Protein AF-A0A6V8EY49-F1 (afdb_monomer_lite)

Sequence (260 aa):
MIAPIYRSSMIRWRLDATCFNLQLPIHEPSHSRVGALIDMEASTHATMAASWGAVDFDWRIIPLLIFGWYLLLKRWERDGVLDRWNATRVFGFVLMVRTKKGLDLLEKVAKPRRFWRIYGEISLWVCTFAMFMVALVVLLAFVGAILSPPDVPPPTASELVAIPGINPMIPLWWGLIGFIVALVIHEFGHGLLARGHGMRIRSFGLLQLGPLPLGAFAEPEGEELFKAPRRERQRMFAAGPATNLFAAFVLLLLLGGIAG

Structure (mmCIF, N/CA/C/O backbone):
data_AF-A0A6V8EY49-F1
#
_entry.id   AF-A0A6V8EY49-F1
#
loop_
_atom_site.group_PDB
_atom_site.id
_atom_site.type_symbol
_atom_site.label_atom_id
_atom_site.label_alt_id
_atom_site.label_comp_id
_atom_site.label_asym_id
_atom_site.label_entity_id
_atom_site.label_seq_id
_atom_site.pdbx_PDB_ins_code
_atom_site.Cartn_x
_atom_site.Cartn_y
_atom_site.Cartn_z
_atom_site.occupancy
_atom_site.B_iso_or_equiv
_atom_site.auth_seq_id
_atom_site.auth_comp_id
_atom_site.auth_asym_id
_atom_site.auth_atom_id
_atom_site.pdbx_PDB_model_num
ATOM 1 N N . MET A 1 1 ? 40.015 24.879 -57.110 1.00 38.94 1 MET A N 1
ATOM 2 C CA . MET A 1 1 ? 41.362 24.310 -56.889 1.00 38.94 1 MET A CA 1
ATOM 3 C C . MET A 1 1 ? 41.341 23.602 -55.552 1.00 38.94 1 MET A C 1
ATOM 5 O O . MET A 1 1 ? 41.070 24.233 -54.543 1.00 38.94 1 MET A O 1
ATOM 9 N N . ILE A 1 2 ? 41.480 22.282 -55.599 1.00 33.34 2 ILE A N 1
ATOM 10 C CA . ILE A 1 2 ? 41.352 21.339 -54.487 1.00 33.34 2 ILE A CA 1
ATOM 11 C C . ILE A 1 2 ? 42.767 21.004 -54.003 1.00 33.34 2 ILE A C 1
ATOM 13 O O . ILE A 1 2 ? 43.628 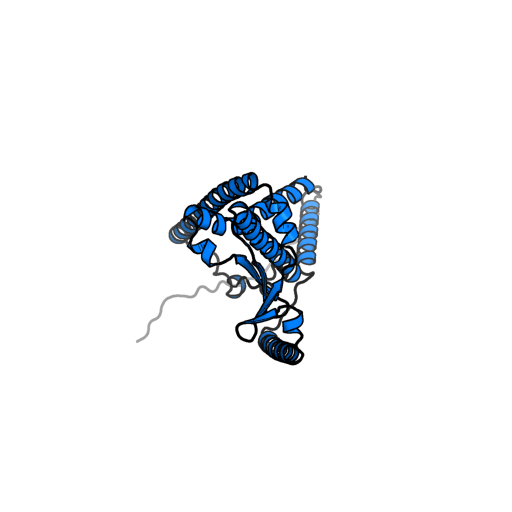20.733 -54.835 1.00 33.34 2 ILE A O 1
ATOM 17 N N . ALA A 1 3 ? 42.987 20.970 -52.689 1.00 38.00 3 ALA A N 1
ATOM 18 C CA . ALA A 1 3 ? 44.118 20.281 -52.070 1.00 38.00 3 ALA A CA 1
ATOM 19 C C . ALA A 1 3 ? 43.663 19.680 -50.722 1.00 38.00 3 ALA A C 1
ATOM 21 O O . ALA A 1 3 ? 43.244 20.438 -49.847 1.00 38.00 3 ALA A O 1
ATOM 22 N N . PRO A 1 4 ? 43.705 18.344 -50.548 1.00 43.34 4 PRO A N 1
ATOM 23 C CA . PRO A 1 4 ? 43.388 17.668 -49.295 1.00 43.34 4 PRO A CA 1
ATOM 24 C C . PRO A 1 4 ? 44.653 17.083 -48.649 1.00 43.34 4 PRO A C 1
ATOM 26 O O . PRO A 1 4 ? 45.461 16.450 -49.324 1.00 43.34 4 PRO A O 1
ATOM 29 N N . ILE A 1 5 ? 44.807 17.220 -47.331 1.00 37.03 5 ILE A N 1
ATOM 30 C CA . ILE A 1 5 ? 45.765 16.428 -46.546 1.00 37.03 5 ILE A CA 1
ATOM 31 C C . ILE A 1 5 ? 45.137 16.171 -45.176 1.00 37.03 5 ILE A C 1
ATOM 33 O O . ILE A 1 5 ? 45.085 17.080 -44.365 1.00 37.03 5 ILE A O 1
ATOM 37 N N . TYR A 1 6 ? 44.673 14.947 -44.916 1.00 32.22 6 TYR A N 1
ATOM 38 C CA . TYR A 1 6 ? 45.013 14.214 -43.692 1.00 32.22 6 TYR A CA 1
ATOM 39 C C . TYR A 1 6 ? 44.782 12.716 -43.921 1.00 32.22 6 TYR A C 1
ATOM 41 O O . TYR A 1 6 ? 43.788 12.279 -44.496 1.00 32.22 6 TYR A O 1
ATOM 49 N N . ARG A 1 7 ? 45.813 11.951 -43.571 1.00 34.84 7 ARG A N 1
ATOM 50 C CA . ARG A 1 7 ? 46.096 10.581 -43.991 1.00 34.84 7 ARG A CA 1
ATOM 51 C C . ARG A 1 7 ? 45.447 9.576 -43.035 1.00 34.84 7 ARG A C 1
ATOM 53 O O . ARG A 1 7 ? 45.674 9.628 -41.834 1.00 34.84 7 ARG A O 1
ATOM 60 N N . SER A 1 8 ? 44.704 8.640 -43.618 1.00 33.38 8 SER A N 1
ATOM 61 C CA . SER A 1 8 ? 44.184 7.409 -43.015 1.00 33.38 8 SER A CA 1
ATOM 62 C C . SER A 1 8 ? 45.317 6.467 -42.586 1.00 33.38 8 SER A C 1
ATOM 64 O O . SER A 1 8 ? 46.178 6.134 -43.402 1.00 33.38 8 SER A O 1
ATOM 66 N N . SER A 1 9 ? 45.295 5.981 -41.343 1.00 35.81 9 SER A N 1
ATOM 67 C CA . SER A 1 9 ? 46.104 4.848 -40.876 1.00 35.81 9 SER A CA 1
ATOM 68 C C . SER A 1 9 ? 45.240 3.586 -40.781 1.00 35.81 9 SER A C 1
ATOM 70 O O . SER A 1 9 ? 44.662 3.268 -39.746 1.00 35.81 9 SER A O 1
ATOM 72 N N . MET A 1 10 ? 45.188 2.851 -41.897 1.00 30.16 10 MET A N 1
ATOM 73 C CA . MET A 1 10 ? 44.854 1.424 -41.936 1.00 30.16 10 MET A CA 1
ATOM 74 C C . MET A 1 10 ? 45.916 0.648 -41.154 1.00 30.16 10 MET A C 1
ATOM 76 O O . MET A 1 10 ? 47.094 0.676 -41.518 1.00 30.16 10 MET A O 1
ATOM 80 N N . ILE A 1 11 ? 45.505 -0.073 -40.113 1.00 34.56 11 ILE A N 1
ATOM 81 C CA . ILE A 1 11 ? 46.353 -1.077 -39.473 1.00 34.56 11 ILE A CA 1
ATOM 82 C C . ILE A 1 11 ? 46.256 -2.369 -40.286 1.00 34.56 11 ILE A C 1
ATOM 84 O O . ILE A 1 11 ? 45.185 -2.884 -40.598 1.00 34.56 11 ILE A O 1
ATOM 88 N N . ARG A 1 12 ? 47.442 -2.811 -40.687 1.00 28.61 12 ARG A N 1
ATOM 89 C CA . ARG A 1 12 ? 47.769 -3.867 -41.634 1.00 28.61 12 ARG A CA 1
ATOM 90 C C . ARG A 1 12 ? 47.784 -5.214 -40.913 1.00 28.61 12 ARG A C 1
ATOM 92 O O . ARG A 1 12 ? 48.558 -5.391 -39.978 1.00 28.61 12 ARG A O 1
ATOM 99 N N . TRP A 1 13 ? 46.981 -6.167 -41.379 1.00 27.39 13 TRP A N 1
ATOM 100 C CA . TRP A 1 13 ? 47.098 -7.574 -40.997 1.00 27.39 13 TRP A CA 1
ATOM 101 C C . TRP A 1 13 ? 48.401 -8.147 -41.563 1.00 27.39 13 TRP A C 1
ATOM 103 O O . TRP A 1 13 ? 48.641 -8.073 -42.770 1.00 27.39 13 TRP A O 1
ATOM 113 N N . ARG A 1 14 ? 49.252 -8.702 -40.695 1.00 30.48 14 ARG A N 1
ATOM 114 C CA . ARG A 1 14 ? 50.427 -9.484 -41.088 1.00 30.48 14 ARG A CA 1
ATOM 115 C C . ARG A 1 14 ? 50.348 -10.845 -40.402 1.00 30.48 14 ARG A C 1
ATOM 117 O O . ARG A 1 14 ? 50.502 -10.939 -39.190 1.00 30.48 14 ARG A O 1
ATOM 124 N N . LEU A 1 15 ? 50.052 -11.858 -41.208 1.00 33.22 15 LEU A N 1
ATOM 125 C CA . LEU A 1 15 ? 50.305 -13.263 -40.915 1.00 33.22 15 LEU A CA 1
ATOM 126 C C . LEU A 1 15 ? 51.816 -13.513 -41.004 1.00 33.22 15 LEU A C 1
ATOM 128 O O . LEU A 1 15 ? 52.470 -12.946 -41.879 1.00 33.22 15 LEU A O 1
ATOM 132 N N . ASP A 1 16 ? 52.333 -14.287 -40.050 1.00 30.22 16 ASP A N 1
ATOM 133 C CA . ASP A 1 16 ? 53.264 -15.414 -40.235 1.00 30.22 16 ASP A CA 1
ATOM 134 C C . ASP A 1 16 ? 54.157 -15.596 -39.003 1.00 30.22 16 ASP A C 1
ATOM 136 O O . ASP A 1 16 ? 54.921 -14.705 -38.635 1.00 30.22 16 ASP A O 1
ATOM 140 N N . ALA A 1 17 ? 54.060 -16.780 -38.390 1.00 31.39 17 ALA A N 1
ATOM 141 C CA . ALA A 1 17 ? 55.168 -17.723 -38.194 1.00 31.39 17 ALA A CA 1
ATOM 142 C C . ALA A 1 17 ? 54.922 -18.605 -36.959 1.00 31.39 17 ALA A C 1
ATOM 144 O O . ALA A 1 17 ? 55.092 -18.208 -35.809 1.00 31.39 17 ALA A O 1
ATOM 145 N N . THR A 1 18 ? 54.556 -19.849 -37.245 1.00 32.12 18 THR A N 1
ATOM 146 C CA . THR A 1 18 ? 54.805 -21.041 -36.434 1.00 32.12 18 THR A CA 1
ATOM 147 C C . THR A 1 18 ? 56.174 -21.015 -35.752 1.00 32.12 18 THR A C 1
ATOM 149 O O . THR A 1 18 ? 57.197 -20.996 -36.435 1.00 32.12 18 THR A O 1
ATOM 152 N N . CYS A 1 19 ? 56.198 -21.152 -34.425 1.00 28.77 19 CYS A N 1
ATOM 153 C CA . CYS A 1 19 ? 57.288 -21.837 -33.743 1.00 28.77 19 CYS A CA 1
ATOM 154 C C . CYS A 1 19 ? 56.740 -22.645 -32.563 1.00 28.77 19 CYS A C 1
ATOM 156 O O . CYS A 1 19 ? 56.047 -22.146 -31.679 1.00 28.77 19 CYS A O 1
ATOM 158 N N . PHE A 1 20 ? 57.025 -23.933 -32.651 1.00 29.59 20 PHE A N 1
ATOM 159 C CA . PHE A 1 20 ? 56.677 -25.027 -31.766 1.00 29.59 20 PHE A CA 1
ATOM 160 C C . PHE A 1 20 ? 57.363 -24.810 -30.409 1.00 29.59 20 PHE A C 1
ATOM 162 O O . PHE A 1 20 ? 58.588 -24.725 -30.362 1.00 29.59 20 PHE A O 1
ATOM 169 N N . ASN A 1 21 ? 56.614 -24.735 -29.307 1.00 28.80 21 ASN A N 1
ATOM 170 C CA . ASN A 1 21 ? 57.201 -24.974 -27.991 1.00 28.80 21 ASN A CA 1
ATOM 171 C C . ASN A 1 21 ? 56.258 -25.829 -27.145 1.00 28.80 21 ASN A C 1
ATOM 173 O O . ASN A 1 21 ? 55.148 -25.440 -26.785 1.00 28.80 21 ASN A O 1
ATOM 177 N N . LEU A 1 22 ? 56.720 -27.053 -26.939 1.00 31.72 22 LEU A N 1
ATOM 178 C CA . LEU A 1 22 ? 56.068 -28.155 -26.269 1.00 31.72 22 LEU A CA 1
ATOM 179 C C . LEU A 1 22 ? 56.372 -28.021 -24.771 1.00 31.72 22 LEU A C 1
ATOM 181 O O . LEU A 1 22 ? 57.390 -28.527 -24.311 1.00 31.72 22 LEU A O 1
ATOM 185 N N . GLN A 1 23 ? 55.505 -27.350 -24.010 1.00 31.00 23 GLN A N 1
ATOM 186 C CA . GLN A 1 23 ? 55.575 -27.368 -22.547 1.00 31.00 23 GLN A CA 1
ATOM 187 C C . GLN A 1 23 ? 54.345 -28.098 -21.996 1.00 31.00 23 GLN A C 1
ATOM 189 O O . GLN A 1 23 ? 53.216 -27.617 -22.082 1.00 31.00 23 GLN A O 1
ATOM 194 N N . LEU A 1 24 ? 54.580 -29.310 -21.490 1.00 33.03 24 LEU A N 1
ATOM 195 C CA . LEU A 1 24 ? 53.592 -30.170 -20.838 1.00 33.03 24 LEU A CA 1
ATOM 196 C C . LEU A 1 24 ? 52.996 -29.496 -19.584 1.00 33.03 24 LEU A C 1
ATOM 198 O O . LEU A 1 24 ? 53.674 -28.694 -18.937 1.00 33.03 24 LEU A O 1
ATOM 202 N N . PRO A 1 25 ? 51.741 -29.823 -19.221 1.00 32.09 25 PRO A N 1
ATOM 203 C CA . PRO A 1 25 ? 51.014 -29.131 -18.169 1.00 32.09 25 PRO A CA 1
ATOM 204 C C . PRO A 1 25 ? 51.546 -29.542 -16.795 1.00 32.09 25 PRO A C 1
ATOM 206 O O . PRO A 1 25 ? 51.488 -30.714 -16.423 1.00 32.09 25 PRO A O 1
ATOM 209 N N . ILE A 1 26 ? 52.030 -28.573 -16.019 1.00 31.50 26 ILE A N 1
ATOM 210 C CA . ILE A 1 26 ? 52.278 -28.774 -14.592 1.00 31.50 26 ILE A CA 1
ATOM 211 C C . ILE A 1 26 ? 50.948 -28.557 -13.874 1.00 31.50 26 ILE A C 1
ATOM 213 O O . ILE A 1 26 ? 50.321 -27.503 -13.949 1.00 31.50 26 ILE A O 1
ATOM 217 N N . HIS A 1 27 ? 50.492 -29.633 -13.252 1.00 36.69 27 HIS A N 1
ATOM 218 C CA . HIS A 1 27 ? 49.256 -29.742 -12.507 1.00 36.69 27 HIS A CA 1
ATOM 219 C C . HIS A 1 27 ? 49.400 -28.989 -11.172 1.00 36.69 27 HIS A C 1
ATOM 221 O O . HIS A 1 27 ? 50.032 -29.493 -10.250 1.00 36.69 27 HIS A O 1
ATOM 227 N N . GLU A 1 28 ? 48.809 -27.797 -11.056 1.00 35.78 28 GLU A N 1
ATOM 228 C CA . GLU A 1 28 ? 48.505 -27.180 -9.754 1.00 35.78 28 GLU A CA 1
ATOM 229 C C . GLU A 1 28 ? 47.101 -27.612 -9.278 1.00 35.78 28 GLU A C 1
ATOM 231 O O . GLU A 1 28 ? 46.197 -27.793 -10.109 1.00 35.78 28 GLU A O 1
ATOM 236 N N . PRO A 1 29 ? 46.885 -27.833 -7.967 1.00 38.84 29 PRO A N 1
ATOM 237 C CA . PRO A 1 29 ? 45.650 -28.413 -7.456 1.00 38.84 29 PRO A CA 1
ATOM 238 C C . PRO A 1 29 ? 44.534 -27.368 -7.243 1.00 38.84 29 PRO A C 1
ATOM 240 O O . PRO A 1 29 ? 44.669 -26.386 -6.524 1.00 38.84 29 PRO A O 1
ATOM 243 N N . SER A 1 30 ? 43.395 -27.632 -7.888 1.00 46.41 30 SER A N 1
ATOM 244 C CA . SER A 1 30 ? 42.030 -27.617 -7.326 1.00 46.41 30 SER A CA 1
ATOM 245 C C . SER A 1 30 ? 41.568 -26.490 -6.374 1.00 46.41 30 SER A C 1
ATOM 247 O O . SER A 1 30 ? 41.083 -26.792 -5.287 1.00 46.41 30 SER A O 1
ATOM 249 N N . HIS A 1 31 ? 41.555 -25.223 -6.801 1.00 46.34 31 HIS A N 1
ATOM 250 C CA . HIS A 1 31 ? 40.666 -24.215 -6.173 1.00 46.34 31 HIS A CA 1
ATOM 251 C C . HIS A 1 31 ? 39.806 -23.398 -7.156 1.00 46.34 31 HIS A C 1
ATOM 253 O O . HIS A 1 31 ? 38.728 -22.946 -6.787 1.00 46.34 31 HIS A O 1
ATOM 259 N N . SER A 1 32 ? 40.195 -23.275 -8.429 1.00 55.72 32 SER A N 1
ATOM 260 C CA . SER A 1 32 ? 39.469 -22.460 -9.420 1.00 55.72 32 SER A CA 1
ATOM 261 C C . SER A 1 32 ? 38.367 -23.205 -10.180 1.00 55.72 32 SER A C 1
ATOM 263 O O . SER A 1 32 ? 37.345 -22.614 -10.513 1.00 55.72 32 SER A O 1
ATOM 265 N N . ARG A 1 33 ? 38.524 -24.512 -10.439 1.00 53.19 33 ARG A N 1
ATOM 266 C CA . ARG A 1 33 ? 37.507 -25.298 -11.169 1.00 53.19 33 ARG A CA 1
ATOM 267 C C . ARG A 1 33 ? 36.261 -25.583 -10.343 1.00 53.19 33 ARG A C 1
ATOM 269 O O . ARG A 1 33 ? 35.183 -25.641 -10.910 1.00 53.19 33 ARG A O 1
ATOM 276 N N . VAL A 1 34 ? 36.413 -25.766 -9.032 1.00 56.12 34 VAL A N 1
ATOM 277 C CA . VAL A 1 34 ? 35.278 -26.012 -8.132 1.00 56.12 34 VAL A CA 1
ATOM 278 C C . VAL A 1 34 ? 34.467 -24.728 -7.961 1.00 56.12 34 VAL A C 1
ATOM 280 O O . VAL A 1 34 ? 33.257 -24.783 -8.110 1.00 56.12 34 VAL A O 1
ATOM 283 N N . GLY A 1 35 ? 35.123 -23.573 -7.779 1.00 57.16 35 GLY A N 1
ATOM 284 C CA . GLY A 1 35 ? 34.449 -22.268 -7.792 1.00 57.16 35 GLY A CA 1
ATOM 285 C C . GLY A 1 35 ? 33.722 -22.008 -9.111 1.00 57.16 35 GLY A C 1
ATOM 286 O O . GLY A 1 35 ? 32.526 -21.767 -9.105 1.00 57.16 35 GLY A O 1
ATOM 287 N N . ALA A 1 36 ? 34.394 -22.207 -10.250 1.00 56.59 36 ALA A N 1
ATOM 288 C CA . ALA A 1 36 ? 33.774 -22.025 -11.564 1.00 56.59 36 ALA A CA 1
ATOM 289 C C . ALA A 1 36 ? 32.612 -22.999 -11.840 1.00 56.59 36 ALA A C 1
ATOM 291 O O . ALA A 1 36 ? 31.644 -22.614 -12.486 1.00 56.59 36 ALA A O 1
ATOM 292 N N . LEU A 1 37 ? 32.684 -24.247 -11.363 1.00 56.25 37 LEU A N 1
ATOM 293 C CA . LEU A 1 37 ? 31.583 -25.210 -11.478 1.00 56.25 37 LEU A CA 1
ATOM 294 C C . LEU A 1 37 ? 30.410 -24.840 -10.565 1.00 56.25 37 LEU A C 1
ATOM 296 O O . LEU A 1 37 ? 29.277 -24.910 -11.020 1.00 56.25 37 LEU A O 1
ATOM 300 N N . ILE A 1 38 ? 30.674 -24.389 -9.335 1.00 59.88 38 ILE A N 1
ATOM 301 C CA . ILE A 1 38 ? 29.643 -23.913 -8.401 1.00 59.88 38 ILE A CA 1
ATOM 302 C C . ILE A 1 38 ? 28.976 -22.640 -8.938 1.00 59.88 38 ILE A C 1
ATOM 304 O O . ILE A 1 38 ? 27.754 -22.537 -8.901 1.00 59.88 38 ILE A O 1
ATOM 308 N N . ASP A 1 39 ? 29.740 -21.704 -9.502 1.00 58.50 39 ASP A N 1
ATOM 309 C CA . ASP A 1 39 ? 29.217 -20.474 -10.105 1.00 58.50 39 ASP A CA 1
ATOM 310 C C . ASP A 1 39 ? 28.422 -20.769 -11.390 1.00 58.50 39 ASP A C 1
ATOM 312 O O . ASP A 1 39 ? 27.380 -20.160 -11.655 1.00 58.50 39 ASP A O 1
ATOM 316 N N . MET A 1 40 ? 28.872 -21.740 -12.192 1.00 61.72 40 MET A N 1
ATOM 317 C CA . MET A 1 40 ? 28.159 -22.187 -13.389 1.00 61.72 40 MET A CA 1
ATOM 318 C C . MET A 1 40 ? 26.873 -22.937 -13.023 1.00 61.72 40 MET A C 1
ATOM 320 O O . MET A 1 40 ? 25.838 -22.712 -13.641 1.00 61.72 40 MET A O 1
ATOM 324 N N . GLU A 1 41 ? 26.889 -23.777 -11.992 1.00 58.47 41 GLU A N 1
ATOM 325 C CA . GLU A 1 41 ? 25.709 -24.482 -11.490 1.00 58.47 41 GLU A CA 1
ATOM 326 C C . GLU A 1 41 ? 24.715 -23.493 -10.858 1.00 58.47 41 GLU A C 1
ATOM 328 O O . GLU A 1 41 ? 23.541 -23.490 -11.224 1.00 58.47 41 GLU A O 1
ATOM 333 N N . ALA A 1 42 ? 25.178 -22.553 -10.027 1.00 56.62 42 ALA A N 1
ATOM 334 C CA . ALA A 1 42 ? 24.349 -21.506 -9.426 1.00 56.62 42 ALA A CA 1
ATOM 335 C C . ALA A 1 42 ? 23.720 -20.569 -10.472 1.00 56.62 42 ALA A C 1
ATOM 337 O O . ALA A 1 42 ? 22.527 -20.266 -10.394 1.00 56.62 42 ALA A O 1
ATOM 338 N N . SER A 1 43 ? 24.481 -20.148 -11.487 1.00 55.03 43 SER A N 1
ATOM 339 C CA . SER A 1 43 ? 23.950 -19.343 -12.597 1.00 55.03 43 SER A CA 1
ATOM 340 C C . SER A 1 43 ? 22.977 -20.134 -13.474 1.00 55.03 43 SER A C 1
ATOM 342 O O . SER A 1 43 ? 21.954 -19.589 -13.894 1.00 55.03 43 SER A O 1
ATOM 344 N N . THR A 1 44 ? 23.221 -21.430 -13.686 1.00 57.62 44 THR A N 1
ATOM 345 C CA . THR A 1 44 ? 22.295 -22.315 -14.406 1.00 57.62 44 THR A CA 1
ATOM 346 C C . THR A 1 44 ? 20.998 -22.493 -13.619 1.00 57.62 44 THR A C 1
ATOM 348 O O . THR A 1 44 ? 19.924 -22.350 -14.191 1.00 57.62 44 THR A O 1
ATOM 351 N N . HIS A 1 45 ? 21.054 -22.702 -12.302 1.00 55.78 45 HIS A N 1
ATOM 352 C CA . HIS A 1 45 ? 19.863 -22.792 -11.453 1.00 55.78 45 HIS A CA 1
ATOM 353 C C . HIS A 1 45 ? 19.073 -21.480 -11.393 1.00 55.78 45 HIS A C 1
ATOM 355 O O . HIS A 1 45 ? 17.846 -21.515 -11.488 1.00 55.78 45 HIS A O 1
ATOM 361 N N . ALA A 1 46 ? 19.744 -20.328 -11.306 1.00 55.28 46 ALA A N 1
ATOM 362 C CA . ALA A 1 46 ? 19.092 -19.019 -11.351 1.00 55.28 46 ALA A CA 1
ATOM 363 C C . ALA A 1 46 ? 18.418 -18.757 -12.710 1.00 55.28 46 ALA A C 1
ATOM 365 O O . ALA A 1 46 ? 17.278 -18.297 -12.761 1.00 55.28 46 ALA A O 1
ATOM 366 N N . THR A 1 47 ? 19.081 -19.122 -13.811 1.00 54.41 47 THR A N 1
ATOM 367 C CA . THR A 1 47 ? 18.543 -18.983 -15.175 1.00 54.41 47 THR A CA 1
ATOM 368 C C . THR A 1 47 ? 17.373 -19.939 -15.413 1.00 54.41 47 THR A C 1
ATOM 370 O O . THR A 1 47 ? 16.348 -19.545 -15.965 1.00 54.41 47 THR A O 1
ATOM 373 N N . MET A 1 48 ? 17.475 -21.182 -14.936 1.00 55.69 48 MET A N 1
ATOM 374 C CA . MET A 1 48 ? 16.405 -22.178 -15.020 1.00 55.69 48 MET A CA 1
ATOM 375 C C . MET A 1 48 ? 15.188 -21.745 -14.188 1.00 55.69 48 MET A C 1
ATOM 377 O O . MET A 1 48 ? 14.066 -21.816 -14.685 1.00 55.69 48 MET A O 1
ATOM 381 N N . ALA A 1 49 ? 15.384 -21.205 -12.981 1.00 57.88 49 ALA A N 1
ATOM 382 C CA . ALA A 1 49 ? 14.303 -20.664 -12.154 1.00 57.88 49 ALA A CA 1
ATOM 383 C C . ALA A 1 49 ? 13.637 -19.421 -12.774 1.00 57.88 49 ALA A C 1
ATOM 385 O O . ALA A 1 49 ? 12.416 -19.294 -12.712 1.00 57.88 49 ALA A O 1
ATOM 386 N N . ALA A 1 50 ? 14.410 -18.533 -13.409 1.00 53.47 50 ALA A N 1
ATOM 387 C CA . ALA A 1 50 ? 13.880 -17.371 -14.126 1.00 53.47 50 ALA A CA 1
ATOM 388 C C . ALA A 1 50 ? 13.132 -17.763 -15.416 1.00 53.47 50 ALA A C 1
ATOM 390 O O . ALA A 1 50 ? 12.127 -17.144 -15.761 1.00 53.47 50 ALA A O 1
ATOM 391 N N . SER A 1 51 ? 13.581 -18.822 -16.102 1.00 55.47 51 SER A N 1
ATOM 392 C CA . SER A 1 51 ? 12.927 -19.348 -17.308 1.00 55.47 51 SER A CA 1
ATOM 393 C C . SER A 1 51 ? 11.582 -20.025 -17.015 1.00 55.47 51 SER A C 1
ATOM 395 O O . SER A 1 51 ? 10.671 -19.987 -17.843 1.00 55.47 51 SER A O 1
ATOM 397 N N . TRP A 1 52 ? 11.416 -20.594 -15.814 1.00 48.19 52 TRP A N 1
ATOM 398 C CA . TRP A 1 52 ? 10.160 -21.181 -15.349 1.00 48.19 52 TRP A CA 1
ATOM 399 C C . TRP A 1 52 ? 9.120 -20.085 -15.068 1.00 48.19 52 TRP A C 1
ATOM 401 O O . TRP A 1 52 ? 8.967 -19.592 -13.951 1.00 48.19 52 TRP A O 1
ATOM 411 N N . GLY A 1 53 ? 8.380 -19.707 -16.112 1.00 53.22 53 GLY A N 1
ATOM 412 C CA . GLY A 1 53 ? 7.312 -18.705 -16.055 1.00 53.22 53 GLY A CA 1
ATOM 413 C C . GLY A 1 53 ? 7.548 -17.460 -16.907 1.00 53.22 53 GLY A C 1
ATOM 414 O O . GLY A 1 53 ? 6.707 -16.559 -16.887 1.00 53.22 53 GLY A O 1
ATOM 415 N N . ALA A 1 54 ? 8.647 -17.410 -17.664 1.00 55.81 54 ALA A N 1
ATOM 416 C CA . ALA A 1 54 ? 8.806 -16.460 -18.755 1.00 55.81 54 ALA A CA 1
ATOM 417 C C . ALA A 1 54 ? 7.871 -16.866 -19.906 1.00 55.81 54 ALA A C 1
ATOM 419 O O . ALA A 1 54 ? 7.882 -18.010 -20.357 1.00 55.81 54 ALA A O 1
ATOM 420 N N . VAL A 1 55 ? 7.015 -15.943 -20.341 1.00 61.03 55 VAL A N 1
ATOM 421 C CA . VAL A 1 55 ? 6.121 -16.140 -21.485 1.00 61.03 55 VAL A CA 1
ATOM 422 C C . VAL A 1 55 ? 6.482 -15.084 -22.514 1.00 61.03 55 VAL A C 1
ATOM 424 O O . VAL A 1 55 ? 6.340 -13.894 -22.234 1.00 61.03 55 VAL A O 1
ATOM 427 N N . ASP A 1 56 ? 6.920 -15.513 -23.695 1.00 62.19 56 ASP A N 1
ATOM 428 C CA . ASP A 1 56 ? 7.120 -14.615 -24.829 1.00 62.19 56 ASP A CA 1
ATOM 429 C C . ASP A 1 56 ? 5.751 -14.144 -25.338 1.00 62.19 56 ASP A C 1
ATOM 431 O O . ASP A 1 56 ? 5.002 -14.889 -25.973 1.00 62.19 56 ASP A O 1
ATOM 435 N N . PHE A 1 57 ? 5.390 -12.902 -25.011 1.00 64.00 57 PHE A N 1
ATOM 436 C CA . PHE A 1 57 ? 4.139 -12.284 -25.447 1.00 64.00 57 PHE A CA 1
ATOM 437 C C . PHE A 1 57 ? 4.361 -11.422 -26.692 1.00 64.00 57 PHE A C 1
ATOM 439 O O . PHE A 1 57 ? 5.072 -10.419 -26.651 1.00 64.00 57 PHE A O 1
ATOM 446 N N . ASP A 1 58 ? 3.675 -11.751 -27.789 1.00 75.00 58 ASP A N 1
ATOM 447 C CA . ASP A 1 58 ? 3.567 -10.838 -28.929 1.00 75.00 58 ASP A CA 1
ATOM 448 C C . ASP A 1 58 ? 2.608 -9.688 -28.567 1.00 75.00 58 ASP A C 1
ATOM 450 O O . ASP A 1 58 ? 1.422 -9.891 -28.284 1.00 75.00 58 ASP A O 1
ATOM 454 N N . TRP A 1 59 ? 3.119 -8.456 -28.580 1.00 70.38 59 TRP A N 1
ATOM 455 C CA . TRP A 1 59 ? 2.379 -7.236 -28.241 1.00 70.38 59 TRP A CA 1
ATOM 456 C C . TRP A 1 59 ? 1.113 -7.038 -29.091 1.00 70.38 59 TRP A C 1
ATOM 458 O O . TRP A 1 59 ? 0.157 -6.397 -28.650 1.00 70.38 59 TRP A O 1
ATOM 468 N N . ARG A 1 60 ? 1.067 -7.631 -30.291 1.00 78.00 60 ARG A N 1
ATOM 469 C CA . ARG A 1 60 ? -0.093 -7.603 -31.197 1.00 78.00 60 ARG A CA 1
ATOM 470 C C . ARG A 1 60 ? -1.316 -8.323 -30.626 1.00 78.00 60 ARG A C 1
ATOM 472 O O . ARG A 1 60 ? -2.440 -8.047 -31.041 1.00 78.00 60 ARG A O 1
ATOM 479 N N . ILE A 1 61 ? -1.118 -9.220 -29.661 1.00 77.75 61 ILE A N 1
ATOM 480 C CA . ILE A 1 61 ? -2.179 -10.015 -29.030 1.00 77.75 61 ILE A CA 1
ATOM 481 C C . ILE A 1 61 ? -2.922 -9.201 -27.954 1.00 77.75 61 ILE A C 1
ATOM 483 O O . ILE A 1 61 ? -4.102 -9.437 -27.700 1.00 77.75 61 ILE A O 1
ATOM 487 N N . ILE A 1 62 ? -2.278 -8.187 -27.369 1.00 77.38 62 ILE A N 1
ATOM 488 C CA . ILE A 1 62 ? -2.846 -7.331 -26.314 1.00 77.38 62 ILE A CA 1
ATOM 489 C C . ILE A 1 62 ? -4.181 -6.674 -26.727 1.00 77.38 62 ILE A C 1
ATOM 491 O O . ILE A 1 62 ? -5.159 -6.833 -25.992 1.00 77.38 62 ILE A O 1
ATOM 495 N N . PRO A 1 63 ? -4.303 -5.979 -27.879 1.00 78.62 63 PRO A N 1
ATOM 496 C CA . PRO A 1 63 ? -5.575 -5.367 -28.275 1.00 78.62 63 PRO A CA 1
ATOM 497 C C . PRO A 1 63 ? -6.686 -6.398 -28.521 1.00 78.62 63 PRO A C 1
ATOM 499 O O . PRO A 1 63 ? -7.843 -6.135 -28.191 1.00 78.62 63 PRO A O 1
ATOM 502 N N . LEU A 1 64 ? -6.350 -7.587 -29.034 1.00 82.62 64 LEU A N 1
ATOM 503 C CA . LEU A 1 64 ? -7.310 -8.681 -29.213 1.00 82.62 64 LEU A CA 1
ATOM 504 C C . LEU A 1 64 ? -7.808 -9.222 -27.868 1.00 82.62 64 LEU A C 1
ATOM 506 O O . LEU A 1 64 ? -9.005 -9.463 -27.714 1.00 82.62 64 LEU A O 1
ATOM 510 N N . LEU A 1 65 ? -6.921 -9.354 -26.879 1.00 81.12 65 LEU A N 1
ATOM 511 C CA . LEU A 1 65 ? -7.286 -9.757 -25.519 1.00 81.12 65 LEU A CA 1
ATOM 512 C C . LEU A 1 65 ? -8.175 -8.717 -24.835 1.00 81.12 65 LEU A C 1
ATOM 514 O O . LEU A 1 65 ? -9.179 -9.089 -24.232 1.00 81.12 65 LEU A O 1
ATOM 518 N N . ILE A 1 66 ? -7.862 -7.425 -24.969 1.00 80.69 66 ILE A N 1
ATOM 519 C CA . ILE A 1 66 ? -8.692 -6.336 -24.427 1.00 80.69 66 ILE A CA 1
ATOM 520 C C . ILE A 1 66 ? -10.082 -6.352 -25.073 1.00 80.69 66 ILE A C 1
ATOM 522 O O . ILE A 1 66 ? -11.091 -6.235 -24.375 1.00 80.69 66 ILE A O 1
ATOM 526 N N . PHE A 1 67 ? -10.156 -6.540 -26.392 1.00 83.38 67 PHE A N 1
ATOM 527 C CA . PHE A 1 67 ? -11.428 -6.607 -27.108 1.00 83.38 67 PHE A CA 1
ATOM 528 C C . PHE A 1 67 ? -12.250 -7.845 -26.716 1.00 83.38 67 PHE A C 1
ATOM 530 O O . PHE A 1 67 ? -13.442 -7.733 -26.426 1.00 83.38 67 PHE A O 1
ATOM 537 N N . GLY A 1 68 ? -11.614 -9.018 -26.627 1.00 84.06 68 GLY A N 1
ATOM 538 C CA . GLY A 1 68 ? -12.251 -10.246 -26.147 1.00 84.06 68 GLY A CA 1
ATOM 539 C C . GLY A 1 68 ? -12.757 -10.113 -24.709 1.00 84.06 68 GLY A C 1
ATOM 540 O O . GLY A 1 68 ? -13.897 -10.475 -24.416 1.00 84.06 68 GLY A O 1
ATOM 541 N N . TRP A 1 69 ? -11.955 -9.512 -23.829 1.00 81.69 69 TRP A N 1
ATOM 542 C CA . TRP A 1 69 ? -12.330 -9.208 -22.449 1.00 81.69 69 TRP A CA 1
ATOM 543 C C . TRP A 1 69 ? -13.535 -8.267 -22.368 1.00 81.69 69 TRP A C 1
ATOM 545 O O . TRP A 1 69 ? -14.477 -8.531 -21.622 1.00 81.69 69 TRP A O 1
ATOM 555 N N . TYR A 1 70 ? -13.559 -7.209 -23.182 1.00 81.75 70 TYR A N 1
ATOM 556 C CA . TYR A 1 70 ? -14.690 -6.286 -23.264 1.00 81.75 70 TYR A CA 1
ATOM 557 C C . TYR A 1 70 ? -15.992 -6.999 -23.665 1.00 81.75 70 TYR A C 1
ATOM 559 O O . TYR A 1 70 ? -17.033 -6.801 -23.032 1.00 81.75 70 TYR A O 1
ATOM 567 N N . LEU A 1 71 ? -15.944 -7.872 -24.677 1.00 82.94 71 LEU A N 1
ATOM 568 C CA . LEU A 1 71 ? -17.107 -8.656 -25.106 1.00 82.94 71 LEU A CA 1
ATOM 569 C C . LEU A 1 71 ? -17.585 -9.626 -24.019 1.00 82.94 71 LEU A C 1
ATOM 571 O O . LEU A 1 71 ? -18.791 -9.777 -23.807 1.00 82.94 71 LEU A O 1
ATOM 575 N N . LEU A 1 72 ? -16.647 -10.259 -23.315 1.00 81.31 72 LEU A N 1
ATOM 576 C CA . LEU A 1 72 ? -16.928 -11.208 -22.242 1.00 81.31 72 LEU A CA 1
ATOM 577 C C . LEU A 1 72 ? -17.575 -10.514 -21.040 1.00 81.31 72 LEU A C 1
ATOM 579 O O . LEU A 1 72 ? -18.607 -10.971 -20.546 1.00 81.31 72 LEU A O 1
ATOM 583 N N . LEU A 1 73 ? -17.056 -9.347 -20.652 1.00 79.19 73 LEU A N 1
ATOM 584 C CA . LEU A 1 73 ? -17.691 -8.492 -19.658 1.00 79.19 73 LEU A CA 1
ATOM 585 C C . LEU A 1 73 ? -19.109 -8.113 -20.092 1.00 79.19 73 LEU A C 1
ATOM 587 O O . LEU A 1 73 ? -20.040 -8.268 -19.299 1.00 79.19 73 LEU A O 1
ATOM 591 N N . LYS A 1 74 ? -19.297 -7.637 -21.333 1.00 77.81 74 LYS A N 1
ATOM 592 C CA . LYS A 1 74 ? -20.615 -7.232 -21.858 1.00 77.81 74 LYS A CA 1
ATOM 593 C C . LYS A 1 74 ? -21.620 -8.382 -21.801 1.00 77.81 74 LYS A C 1
ATOM 595 O O . LYS A 1 74 ? -22.793 -8.167 -21.502 1.00 77.81 74 LYS A O 1
ATOM 600 N N . ARG A 1 75 ? -21.158 -9.610 -22.044 1.00 80.88 75 ARG A N 1
ATOM 601 C CA . ARG A 1 75 ? -21.976 -10.813 -21.902 1.00 80.88 75 ARG A CA 1
ATOM 602 C C . ARG A 1 75 ? -22.344 -11.092 -20.446 1.00 80.88 75 ARG A C 1
ATOM 604 O O . ARG A 1 75 ? -23.519 -11.281 -20.161 1.00 80.88 75 ARG A O 1
ATOM 611 N N . TRP A 1 76 ? -21.385 -11.048 -19.527 1.00 77.25 76 TRP A N 1
ATOM 612 C CA . TRP A 1 76 ? -21.645 -11.265 -18.099 1.00 77.25 76 TRP A CA 1
ATOM 613 C C . TRP A 1 76 ? -22.574 -10.221 -17.473 1.00 77.25 76 TRP A C 1
ATOM 615 O O . TRP A 1 76 ? -23.313 -10.545 -16.544 1.00 77.25 76 TRP A O 1
ATOM 625 N N . GLU A 1 77 ? -22.551 -8.985 -17.973 1.00 75.31 77 GLU A N 1
ATOM 626 C CA . GLU A 1 77 ? -23.472 -7.921 -17.555 1.00 75.31 77 GLU A CA 1
ATOM 627 C C . GLU A 1 77 ? -24.893 -8.223 -18.022 1.00 75.31 77 GLU A C 1
ATOM 629 O O . GLU A 1 77 ? -25.828 -8.165 -17.231 1.00 75.31 77 GLU A O 1
ATOM 634 N N . ARG A 1 78 ? -25.044 -8.655 -19.279 1.00 70.56 78 ARG A N 1
ATOM 635 C CA . ARG A 1 78 ? -26.335 -9.085 -19.826 1.00 70.56 78 ARG A CA 1
ATOM 636 C C . ARG A 1 78 ? -26.902 -10.317 -19.108 1.00 70.56 78 ARG A C 1
ATOM 638 O O . ARG A 1 78 ? -28.111 -10.418 -18.950 1.00 70.56 78 ARG A O 1
ATOM 645 N N . ASP A 1 79 ? -26.037 -11.223 -18.658 1.00 73.88 79 ASP A N 1
ATOM 646 C CA . ASP A 1 79 ? -26.411 -12.460 -17.956 1.00 73.88 79 ASP A CA 1
ATOM 647 C C . ASP A 1 79 ? -26.604 -12.245 -16.425 1.00 73.88 79 ASP A C 1
ATOM 649 O O . ASP A 1 79 ? -26.819 -13.200 -15.660 1.00 73.88 79 ASP A O 1
ATOM 653 N N . GLY A 1 80 ? -26.492 -10.995 -15.945 1.00 71.00 80 GLY A N 1
ATOM 654 C CA . GLY A 1 80 ? -26.668 -10.604 -14.539 1.00 71.00 80 GLY A CA 1
ATOM 655 C C . GLY A 1 80 ? -25.645 -11.219 -13.574 1.00 71.00 80 GLY A C 1
ATOM 656 O O . GLY A 1 80 ? -25.883 -11.288 -12.369 1.00 71.00 80 GLY A O 1
ATOM 657 N N . VAL A 1 81 ? -24.523 -11.740 -14.085 1.00 69.88 81 VAL A N 1
ATOM 658 C CA . VAL A 1 81 ? -23.467 -12.396 -13.289 1.00 69.88 81 VAL A CA 1
ATOM 659 C C . VAL A 1 81 ? -22.708 -11.364 -12.453 1.00 69.88 81 VAL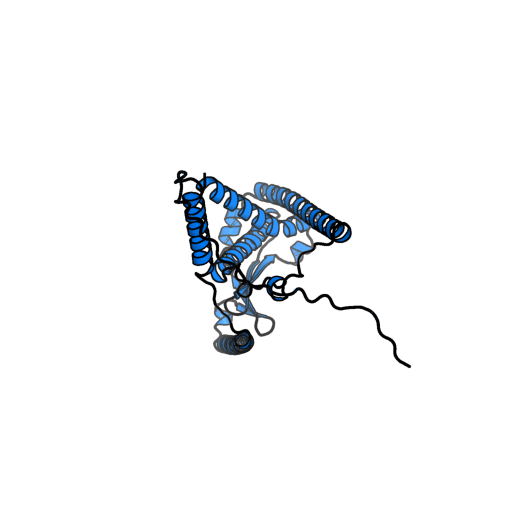 A C 1
ATOM 661 O O . VAL A 1 81 ? -22.348 -11.649 -11.312 1.00 69.88 81 VAL A O 1
ATOM 664 N N . LEU A 1 82 ? -22.505 -10.158 -12.997 1.00 65.62 82 LEU A N 1
ATOM 665 C CA . LEU A 1 82 ? -21.815 -9.069 -12.300 1.00 65.62 82 LEU A CA 1
ATOM 666 C C . LEU A 1 82 ? -22.551 -8.640 -11.023 1.00 65.62 82 LEU A C 1
ATOM 668 O O . LEU A 1 82 ? -21.917 -8.517 -9.975 1.00 65.62 82 LEU A O 1
ATOM 672 N N . ASP A 1 83 ? -23.880 -8.527 -11.073 1.00 64.06 83 ASP A N 1
ATOM 673 C CA . ASP A 1 83 ? -24.691 -8.160 -9.905 1.00 64.06 83 ASP A CA 1
ATOM 674 C C . ASP A 1 83 ? -24.648 -9.241 -8.817 1.00 64.06 83 ASP A C 1
ATOM 676 O O . ASP A 1 83 ? -24.554 -8.932 -7.629 1.00 64.06 83 ASP A O 1
ATOM 680 N N . ARG A 1 84 ? -24.606 -10.525 -9.206 1.00 66.38 84 ARG A N 1
ATOM 681 C CA . ARG A 1 84 ? -24.444 -11.643 -8.256 1.00 66.38 84 ARG A CA 1
ATOM 682 C C . ARG A 1 84 ? -23.105 -11.602 -7.517 1.00 66.38 84 ARG A C 1
ATOM 684 O O . ARG A 1 84 ? -23.016 -12.089 -6.391 1.00 66.38 84 ARG A O 1
ATOM 691 N N . TRP A 1 85 ? -22.066 -11.042 -8.131 1.00 64.81 85 TRP A N 1
ATOM 692 C CA . TRP A 1 85 ? -20.726 -10.927 -7.547 1.00 64.81 85 TRP A CA 1
ATOM 693 C C . TRP A 1 85 ? -20.452 -9.563 -6.896 1.00 64.81 85 TRP A C 1
ATOM 695 O O . TRP A 1 85 ? -19.328 -9.333 -6.456 1.00 64.81 85 TRP A O 1
ATOM 705 N N . ASN A 1 86 ? -21.453 -8.672 -6.794 1.00 70.38 86 ASN A N 1
ATOM 706 C CA . ASN A 1 86 ? -21.269 -7.266 -6.396 1.00 70.38 86 ASN A CA 1
ATOM 707 C C . ASN A 1 86 ? -20.134 -6.587 -7.187 1.00 70.38 86 ASN A C 1
ATOM 709 O O . ASN A 1 86 ? -19.324 -5.833 -6.635 1.00 70.38 86 ASN A O 1
ATOM 713 N N . ALA A 1 87 ? -20.034 -6.911 -8.474 1.00 74.19 87 ALA A N 1
ATOM 714 C CA . ALA A 1 87 ? -19.026 -6.381 -9.365 1.00 74.19 87 ALA A CA 1
ATOM 715 C C . ALA A 1 87 ? -19.646 -5.303 -10.253 1.00 74.19 87 ALA A C 1
ATOM 717 O O . ALA A 1 87 ? -20.651 -5.532 -10.915 1.00 74.19 87 ALA A O 1
ATOM 718 N N . THR A 1 88 ? -19.039 -4.125 -10.294 1.00 74.75 88 THR A N 1
ATOM 719 C CA . THR A 1 88 ? -19.456 -3.025 -11.164 1.00 74.75 88 THR A CA 1
ATOM 720 C C . THR A 1 88 ? -18.393 -2.812 -12.226 1.00 74.75 88 THR A C 1
ATOM 722 O O . THR A 1 88 ? -17.194 -2.845 -11.946 1.00 74.75 88 THR A O 1
ATOM 725 N N . ARG A 1 89 ? -18.811 -2.580 -13.468 1.00 71.25 89 ARG A N 1
ATOM 726 C CA . ARG A 1 89 ? -17.879 -2.196 -14.524 1.00 71.25 89 ARG A CA 1
ATOM 727 C C . ARG A 1 89 ? -17.539 -0.715 -14.396 1.00 71.25 89 ARG A C 1
ATOM 729 O O . ARG A 1 89 ? -18.427 0.130 -14.367 1.00 71.25 89 ARG A O 1
ATOM 736 N N . VAL A 1 90 ? -16.249 -0.407 -14.376 1.00 66.81 90 VAL A N 1
ATOM 737 C CA . VAL A 1 90 ? -15.711 0.955 -14.337 1.00 66.81 90 VAL A CA 1
ATOM 738 C C . VAL A 1 90 ? -14.918 1.182 -15.630 1.00 66.81 90 VAL A C 1
ATOM 740 O O . VAL A 1 90 ? -14.194 0.300 -16.085 1.00 66.81 90 VAL A O 1
ATOM 743 N N . PHE A 1 91 ? -15.112 2.327 -16.291 1.00 64.06 91 PHE A N 1
ATOM 744 C CA . PHE A 1 91 ? -14.465 2.674 -17.572 1.00 64.06 91 PHE A CA 1
ATOM 745 C C . PHE A 1 91 ? -14.631 1.656 -18.723 1.00 64.06 91 PHE A C 1
ATOM 747 O O . PHE A 1 91 ? -13.841 1.636 -19.656 1.00 64.06 91 PHE A O 1
ATOM 754 N N . GLY A 1 92 ? -15.658 0.802 -18.707 1.00 68.62 92 GLY A N 1
ATOM 755 C CA . GLY A 1 92 ? -15.955 -0.111 -19.822 1.00 68.62 92 GLY A CA 1
ATOM 756 C C . GLY A 1 92 ? -15.123 -1.406 -19.858 1.00 68.62 92 GLY A C 1
ATOM 757 O O . GLY A 1 92 ? -15.638 -2.440 -20.275 1.00 68.62 92 GLY A O 1
ATOM 758 N N . PHE A 1 93 ? -13.877 -1.386 -19.387 1.00 74.31 93 PHE A N 1
ATOM 759 C CA . PHE A 1 93 ? -12.962 -2.538 -19.431 1.00 74.31 93 PHE A CA 1
ATOM 760 C C . PHE A 1 93 ? -12.401 -2.953 -18.058 1.00 74.31 93 PHE A C 1
ATOM 762 O O . PHE A 1 93 ? -11.902 -4.072 -17.926 1.00 74.31 93 PHE A O 1
ATOM 769 N N . VAL A 1 94 ? -12.523 -2.107 -17.026 1.00 78.50 94 VAL A N 1
ATOM 770 C CA . VAL A 1 94 ? -12.095 -2.422 -15.653 1.00 78.50 94 VAL A CA 1
ATOM 771 C C . VAL A 1 94 ? -13.271 -2.986 -14.859 1.00 78.50 94 VAL A C 1
ATOM 773 O O . VAL A 1 94 ? -14.388 -2.467 -14.896 1.00 78.50 94 VAL A O 1
ATOM 776 N N . LEU A 1 95 ? -13.020 -4.056 -14.115 1.00 79.69 95 LEU A N 1
ATOM 777 C CA . LEU A 1 95 ? -13.971 -4.673 -13.206 1.00 79.69 95 LEU A CA 1
ATOM 778 C C . LEU A 1 95 ? -13.657 -4.242 -11.772 1.00 79.69 95 LEU A C 1
ATOM 780 O O . LEU A 1 95 ? -12.577 -4.516 -11.259 1.00 79.69 95 LEU A O 1
ATOM 784 N N . MET A 1 96 ? -14.609 -3.590 -11.114 1.00 82.38 96 MET A N 1
ATOM 785 C CA . MET A 1 96 ? -14.549 -3.260 -9.696 1.00 82.38 96 MET A CA 1
ATOM 786 C C . MET A 1 96 ? -15.377 -4.281 -8.922 1.00 82.38 96 MET A C 1
ATOM 788 O O . MET A 1 96 ? -16.601 -4.216 -8.929 1.00 82.38 96 MET A O 1
ATOM 792 N N . VAL A 1 97 ? -14.726 -5.222 -8.248 1.00 81.19 97 VAL A N 1
ATOM 793 C CA . VAL A 1 97 ? -15.405 -6.234 -7.427 1.00 81.19 97 VAL A CA 1
ATOM 794 C C . VAL A 1 97 ? -15.434 -5.763 -5.985 1.00 81.19 97 VAL A C 1
ATOM 796 O O . VAL A 1 97 ? -14.374 -5.519 -5.419 1.00 81.19 97 VAL A O 1
ATOM 799 N N . ARG A 1 98 ? -16.616 -5.657 -5.369 1.00 80.62 98 ARG A N 1
ATOM 800 C CA . ARG A 1 98 ? -16.747 -5.319 -3.944 1.00 80.62 98 ARG A CA 1
ATOM 801 C C . ARG A 1 98 ? -16.997 -6.570 -3.121 1.00 80.62 98 ARG A C 1
ATOM 803 O O . ARG A 1 98 ? -17.884 -7.365 -3.414 1.00 80.62 98 ARG A O 1
ATOM 810 N N . THR A 1 99 ? -16.246 -6.722 -2.040 1.00 79.62 99 THR A N 1
ATOM 811 C CA . THR A 1 99 ? -16.397 -7.824 -1.098 1.00 79.62 99 THR A CA 1
ATOM 812 C C . THR A 1 99 ? -16.547 -7.314 0.328 1.00 79.62 99 THR A C 1
ATOM 814 O O . THR A 1 99 ? -15.834 -6.427 0.799 1.00 79.62 99 THR A O 1
ATOM 817 N N . LYS A 1 100 ? -17.505 -7.910 1.040 1.00 74.88 100 LYS A N 1
ATOM 818 C CA . LYS A 1 100 ? -17.646 -7.767 2.494 1.00 74.88 100 LYS A CA 1
ATOM 819 C C . LYS A 1 100 ? -16.890 -8.866 3.249 1.00 74.88 100 LYS A C 1
ATOM 821 O O . LYS A 1 100 ? -16.769 -8.816 4.470 1.00 74.88 100 LYS A O 1
ATOM 826 N N . LYS A 1 101 ? -16.371 -9.872 2.534 1.00 72.56 101 LYS A N 1
ATOM 827 C CA . LYS A 1 101 ? -15.601 -10.965 3.135 1.00 72.56 101 LYS A CA 1
ATOM 828 C C . LYS A 1 101 ? -14.278 -10.399 3.657 1.00 72.56 101 LYS A C 1
ATOM 830 O O . LYS A 1 101 ? -13.591 -9.690 2.934 1.00 72.56 101 LYS A O 1
ATOM 835 N N . GLY A 1 102 ? -13.951 -10.693 4.915 1.00 76.31 102 GLY A N 1
ATOM 836 C CA . GLY A 1 102 ? -12.757 -10.173 5.594 1.00 76.31 102 GLY A CA 1
ATOM 837 C C . GLY A 1 102 ? -13.015 -9.004 6.549 1.00 76.31 102 GLY A C 1
ATOM 838 O O . GLY A 1 102 ? -12.160 -8.736 7.388 1.00 76.31 102 GLY A O 1
ATOM 839 N N . LEU A 1 103 ? -14.199 -8.373 6.516 1.00 80.19 103 LEU A N 1
ATOM 840 C CA . LEU A 1 103 ? -14.576 -7.337 7.491 1.00 80.19 103 LEU A CA 1
ATOM 841 C C . LEU A 1 103 ? -14.600 -7.883 8.924 1.00 80.19 103 LEU A C 1
ATOM 843 O O . LEU A 1 103 ? -14.049 -7.250 9.815 1.00 80.19 103 LEU A O 1
ATOM 847 N N . ASP A 1 104 ? -15.139 -9.083 9.147 1.00 83.50 104 ASP A N 1
ATOM 848 C CA . ASP A 1 104 ? -15.186 -9.684 10.488 1.00 83.50 104 ASP A CA 1
ATOM 849 C C . ASP A 1 104 ? -13.790 -10.016 11.032 1.00 83.50 104 ASP A C 1
ATOM 851 O O . ASP A 1 104 ? -13.518 -9.856 12.223 1.00 83.50 104 ASP A O 1
ATOM 855 N N . LEU A 1 105 ? -12.886 -10.484 10.161 1.00 85.69 105 LEU A N 1
ATOM 856 C CA . LEU A 1 105 ? -11.486 -10.723 10.522 1.00 85.69 105 LEU A CA 1
ATOM 857 C C . LEU A 1 105 ? -10.797 -9.404 10.855 1.00 85.69 105 LEU A C 1
ATOM 859 O O . LEU A 1 105 ? -10.151 -9.301 11.894 1.00 85.69 105 LEU A O 1
ATOM 863 N N . LEU A 1 106 ? -11.000 -8.383 10.024 1.00 85.31 106 LEU A N 1
ATOM 864 C CA . LEU A 1 106 ? -10.490 -7.043 10.263 1.00 85.31 106 LEU A CA 1
ATOM 865 C C . LEU A 1 106 ? -10.986 -6.486 11.600 1.00 85.31 106 LEU A C 1
ATOM 867 O O . LEU A 1 106 ? -10.192 -5.983 12.383 1.00 85.31 106 LEU A O 1
ATOM 871 N N . GLU A 1 107 ? -12.280 -6.606 11.898 1.00 84.50 107 GLU A N 1
ATOM 872 C CA . GLU A 1 107 ? -12.864 -6.133 13.152 1.00 84.50 107 GLU A CA 1
ATOM 873 C C . GLU A 1 107 ? -12.294 -6.864 14.366 1.00 84.50 107 GLU A C 1
ATOM 875 O O . GLU A 1 107 ? -12.013 -6.225 15.380 1.00 84.50 107 GLU A O 1
ATOM 880 N N . LYS A 1 108 ? -12.071 -8.181 14.265 1.00 87.44 108 LYS A N 1
ATOM 881 C CA . LYS A 1 108 ? -11.425 -8.978 15.319 1.00 87.44 108 LYS A CA 1
ATOM 882 C C . LYS A 1 108 ? -9.974 -8.557 15.537 1.00 87.44 108 LYS A C 1
ATOM 884 O O . LYS A 1 108 ? -9.584 -8.329 16.680 1.00 87.44 108 LYS A O 1
ATOM 889 N N . VAL A 1 109 ? -9.200 -8.427 14.462 1.00 88.25 109 VAL A N 1
ATOM 890 C CA . VAL A 1 109 ? -7.772 -8.080 14.513 1.00 88.25 109 VAL A CA 1
ATOM 891 C C . VAL A 1 109 ? -7.569 -6.615 14.915 1.00 88.25 109 VAL A C 1
ATOM 893 O O . VAL A 1 109 ? -6.606 -6.305 15.611 1.00 88.25 109 VAL A O 1
ATOM 896 N N . ALA A 1 110 ? -8.506 -5.722 14.587 1.00 86.19 110 ALA A N 1
ATOM 897 C CA . ALA A 1 110 ? -8.476 -4.306 14.955 1.00 86.19 110 ALA A CA 1
ATOM 898 C C . ALA A 1 110 ? -8.917 -4.009 16.406 1.00 86.19 110 ALA A C 1
ATOM 900 O O . ALA A 1 110 ? -8.785 -2.869 16.863 1.00 86.19 110 ALA A O 1
ATOM 901 N N . LYS A 1 111 ? -9.418 -5.005 17.162 1.00 85.62 111 LYS A N 1
ATOM 902 C CA . LYS A 1 111 ? -9.866 -4.835 18.562 1.00 85.62 111 LYS A CA 1
ATOM 903 C C . LYS A 1 111 ? -8.856 -4.140 19.489 1.00 85.62 111 LYS A C 1
ATOM 905 O O . LYS A 1 111 ? -9.292 -3.258 20.236 1.00 85.62 111 LYS A O 1
ATOM 910 N N . PRO A 1 112 ? -7.545 -4.463 19.493 1.00 88.12 112 PRO A N 1
ATOM 911 C CA . PRO A 1 112 ? -6.572 -3.784 20.342 1.00 88.12 112 PRO A CA 1
ATOM 912 C C . PRO A 1 112 ? -6.251 -2.388 19.786 1.00 88.12 112 PRO A C 1
ATOM 914 O O . PRO A 1 112 ? -5.165 -2.122 19.279 1.00 88.12 112 PRO A O 1
ATOM 917 N N . ARG A 1 113 ? -7.199 -1.450 19.906 1.00 84.44 113 ARG A N 1
ATOM 918 C CA . ARG A 1 113 ? -7.098 -0.100 19.322 1.00 84.44 113 ARG A CA 1
ATOM 919 C C . ARG A 1 113 ? -5.850 0.667 19.762 1.00 84.44 113 ARG A C 1
ATOM 921 O O . ARG A 1 113 ? -5.314 1.452 18.989 1.00 84.44 113 ARG A O 1
ATOM 928 N N . ARG A 1 114 ? -5.363 0.438 20.988 1.00 87.00 114 ARG A N 1
ATOM 929 C CA . ARG A 1 114 ? -4.122 1.060 21.486 1.00 87.00 114 ARG A CA 1
ATOM 930 C C . ARG A 1 114 ? -2.895 0.604 20.695 1.00 87.00 114 ARG A C 1
ATOM 932 O O . ARG A 1 114 ? -2.086 1.448 20.330 1.00 87.00 114 ARG A O 1
ATOM 939 N N . PHE A 1 115 ? -2.801 -0.691 20.387 1.00 90.81 115 PHE A N 1
ATOM 940 C CA . PHE A 1 115 ? -1.714 -1.246 19.580 1.00 90.81 115 PHE A CA 1
ATOM 941 C C . PHE A 1 115 ? -1.705 -0.622 18.182 1.00 90.81 115 PHE A C 1
ATOM 943 O O . PHE A 1 115 ? -0.690 -0.082 17.756 1.00 90.81 115 PHE A O 1
ATOM 950 N N . TRP A 1 116 ? -2.864 -0.581 17.519 1.00 89.38 116 TRP A N 1
ATOM 951 C CA . TRP A 1 116 ? -2.981 -0.012 16.174 1.00 89.38 116 TRP A CA 1
ATOM 952 C C . TRP A 1 116 ? -2.676 1.488 16.119 1.00 89.38 116 TRP A C 1
ATOM 954 O O . TRP A 1 116 ? -2.082 1.954 15.154 1.00 89.38 116 TRP A O 1
ATOM 964 N N . ARG A 1 117 ? -2.997 2.251 17.170 1.00 86.25 117 ARG A N 1
ATOM 965 C CA . ARG A 1 117 ? -2.614 3.672 17.257 1.00 86.25 117 ARG A CA 1
ATOM 966 C C . ARG A 1 117 ? -1.100 3.869 17.343 1.00 86.25 117 ARG A C 1
ATOM 968 O O . ARG A 1 117 ? -0.579 4.774 16.699 1.00 86.25 117 ARG A O 1
ATOM 975 N N . ILE A 1 118 ? -0.407 3.034 18.120 1.00 90.50 118 ILE A N 1
ATOM 976 C CA . ILE A 1 118 ? 1.062 3.058 18.213 1.00 90.50 118 ILE A CA 1
ATOM 977 C C . ILE A 1 118 ? 1.664 2.639 16.873 1.00 90.50 118 ILE A C 1
ATOM 979 O O . ILE A 1 118 ? 2.535 3.328 16.350 1.00 90.50 118 ILE A O 1
ATOM 983 N N . TYR A 1 119 ? 1.142 1.566 16.278 1.00 91.06 119 TYR A N 1
ATOM 984 C CA . TYR A 1 119 ? 1.543 1.106 14.955 1.00 91.06 119 TYR A CA 1
ATOM 985 C C . TYR A 1 119 ? 1.413 2.207 13.894 1.00 91.06 119 TYR A C 1
ATOM 987 O O . TYR A 1 119 ? 2.337 2.407 13.111 1.00 91.06 119 TYR A O 1
ATOM 995 N N . GLY A 1 120 ? 0.313 2.966 13.891 1.00 89.19 120 GLY A N 1
ATOM 996 C CA . GLY A 1 120 ? 0.125 4.091 12.974 1.00 89.19 120 GLY A CA 1
ATOM 997 C C . GLY A 1 120 ? 1.131 5.223 13.169 1.00 89.19 120 GLY A C 1
ATOM 998 O O . GLY A 1 120 ? 1.560 5.835 12.195 1.00 89.19 120 GLY A O 1
ATOM 999 N N . GLU A 1 121 ? 1.537 5.494 14.411 1.00 91.94 121 GLU A N 1
ATOM 1000 C CA . GLU A 1 121 ? 2.587 6.474 14.696 1.00 91.94 121 GLU A CA 1
ATOM 1001 C C . GLU A 1 121 ? 3.951 5.987 14.195 1.00 91.94 121 GLU A C 1
ATOM 1003 O O . GLU A 1 121 ? 4.630 6.719 13.482 1.00 91.94 121 GLU A O 1
ATOM 1008 N N . ILE A 1 122 ? 4.321 4.739 14.494 1.00 93.44 122 ILE A N 1
ATOM 1009 C CA . ILE A 1 122 ? 5.570 4.131 14.009 1.00 93.44 122 ILE A CA 1
ATOM 1010 C C . ILE A 1 122 ? 5.593 4.1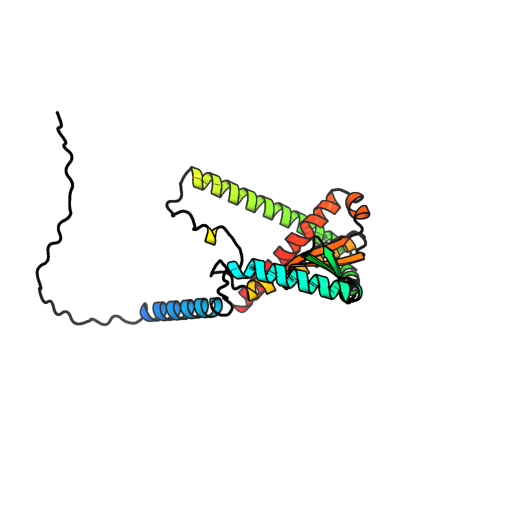26 12.475 1.00 93.44 122 ILE A C 1
ATOM 1012 O O . ILE A 1 122 ? 6.572 4.556 11.872 1.00 93.44 122 ILE A O 1
ATOM 1016 N N . SER A 1 123 ? 4.494 3.710 11.845 1.00 92.25 123 SER A N 1
ATOM 1017 C CA . SER A 1 123 ? 4.337 3.676 10.386 1.00 92.25 123 SER A CA 1
ATOM 1018 C C . SER A 1 123 ? 4.546 5.048 9.749 1.00 92.25 123 SER A C 1
ATOM 1020 O O . SER A 1 123 ? 5.205 5.152 8.717 1.00 92.25 123 SER A O 1
ATOM 1022 N N . LEU A 1 124 ? 4.035 6.115 10.374 1.00 92.50 124 LEU A N 1
ATOM 1023 C CA . LEU A 1 124 ? 4.227 7.485 9.902 1.00 92.50 124 LEU A CA 1
ATOM 1024 C C . LEU A 1 124 ? 5.707 7.889 9.915 1.00 92.50 124 LEU A C 1
ATOM 1026 O O . LEU A 1 124 ? 6.194 8.426 8.920 1.00 92.50 124 LEU A O 1
ATOM 1030 N N . TRP A 1 125 ? 6.423 7.620 11.009 1.00 94.31 125 TRP A N 1
ATOM 1031 C CA . TRP A 1 125 ? 7.851 7.938 11.117 1.00 94.31 125 TRP A CA 1
ATOM 1032 C C . TRP A 1 125 ? 8.693 7.123 10.141 1.00 94.31 125 TRP A C 1
ATOM 1034 O O . TRP A 1 125 ? 9.518 7.693 9.432 1.00 94.31 125 TRP A O 1
ATOM 1044 N N . VAL A 1 126 ? 8.435 5.817 10.047 1.00 93.88 126 VAL A N 1
ATOM 1045 C CA . VAL A 1 126 ? 9.123 4.918 9.113 1.00 93.88 126 VAL A CA 1
ATOM 1046 C C . VAL A 1 126 ? 8.904 5.365 7.669 1.00 93.88 126 VAL A C 1
ATOM 1048 O O . VAL A 1 126 ? 9.869 5.504 6.925 1.00 93.88 126 VAL A O 1
ATOM 1051 N N . CYS A 1 127 ? 7.662 5.662 7.278 1.00 92.38 127 CYS A N 1
ATOM 1052 C CA . CYS A 1 127 ? 7.354 6.127 5.928 1.00 92.38 127 CYS A CA 1
ATOM 1053 C C . CYS A 1 127 ? 7.991 7.494 5.635 1.00 92.38 127 CYS A C 1
ATOM 1055 O O . CYS A 1 127 ? 8.551 7.692 4.561 1.00 92.38 127 CYS A O 1
ATOM 1057 N N . THR A 1 128 ? 7.951 8.428 6.592 1.00 92.50 128 THR A N 1
ATOM 1058 C CA . THR A 1 128 ? 8.568 9.757 6.441 1.00 92.50 128 THR A CA 1
ATOM 1059 C C . THR A 1 128 ? 10.081 9.641 6.269 1.00 92.50 128 THR A C 1
ATOM 1061 O O . THR A 1 128 ? 10.648 10.258 5.370 1.00 92.50 128 THR A O 1
ATOM 1064 N N . PHE A 1 129 ? 10.734 8.815 7.089 1.00 95.06 129 PHE A N 1
ATOM 1065 C CA . PHE A 1 129 ? 12.167 8.560 6.994 1.00 95.06 129 PHE A CA 1
ATOM 1066 C C . PHE A 1 129 ? 12.531 7.872 5.676 1.00 95.06 129 PHE A C 1
ATOM 1068 O O . PHE A 1 129 ? 13.451 8.314 4.996 1.00 95.06 129 PHE A O 1
ATOM 1075 N N . ALA A 1 130 ? 11.780 6.846 5.268 1.00 93.25 130 ALA A N 1
ATOM 1076 C CA . ALA A 1 130 ? 12.005 6.147 4.006 1.00 93.25 130 ALA A CA 1
ATOM 1077 C C . ALA A 1 130 ? 11.866 7.089 2.801 1.00 93.25 130 ALA A C 1
ATOM 1079 O O . ALA A 1 130 ? 12.740 7.111 1.938 1.00 93.25 130 ALA A O 1
ATOM 1080 N N . MET A 1 131 ? 10.819 7.920 2.765 1.00 92.75 131 MET A N 1
ATOM 1081 C CA . MET A 1 131 ? 10.645 8.921 1.708 1.00 92.75 131 MET A CA 1
ATOM 1082 C C . MET A 1 131 ? 11.787 9.937 1.687 1.00 92.75 131 MET A C 1
ATOM 1084 O O . MET A 1 131 ? 12.280 10.274 0.612 1.00 92.75 131 MET A O 1
ATOM 1088 N N . PHE A 1 132 ? 12.235 10.403 2.855 1.00 95.50 132 PHE A N 1
ATOM 1089 C CA . PHE A 1 132 ? 13.375 11.310 2.953 1.00 95.50 132 PHE A CA 1
ATOM 1090 C C . PHE A 1 132 ? 14.674 10.657 2.455 1.00 95.50 132 PHE A C 1
ATOM 1092 O O . PHE A 1 132 ? 15.411 11.277 1.693 1.00 95.50 132 PHE A O 1
ATOM 1099 N N . MET A 1 133 ? 14.931 9.395 2.814 1.00 95.19 133 MET A N 1
ATOM 1100 C CA . MET A 1 133 ? 16.100 8.640 2.350 1.00 95.19 133 MET A CA 1
ATOM 1101 C C . MET A 1 133 ? 16.080 8.424 0.838 1.00 95.19 133 MET A C 1
ATOM 1103 O O . MET A 1 133 ? 17.086 8.667 0.181 1.00 95.19 133 MET A O 1
ATOM 1107 N N . VAL A 1 134 ? 14.939 8.030 0.265 1.00 94.25 134 VAL A N 1
ATOM 1108 C CA . VAL A 1 134 ? 14.800 7.877 -1.192 1.00 94.25 134 VAL A CA 1
ATOM 1109 C C . VAL A 1 134 ? 15.017 9.216 -1.895 1.00 94.25 134 VAL A C 1
ATOM 1111 O O . VAL A 1 134 ? 15.766 9.273 -2.865 1.00 94.25 134 VAL A O 1
ATOM 1114 N N . ALA A 1 135 ? 14.428 10.303 -1.390 1.00 95.44 135 ALA A N 1
ATOM 1115 C CA . ALA A 1 135 ? 14.635 11.637 -1.950 1.00 95.44 135 ALA A CA 1
ATOM 1116 C C . ALA A 1 135 ? 16.112 12.060 -1.895 1.00 95.44 135 ALA A C 1
ATOM 1118 O O . ALA A 1 135 ? 16.634 12.586 -2.876 1.00 95.44 135 ALA A O 1
ATOM 1119 N N . LEU A 1 136 ? 16.797 11.789 -0.781 1.00 96.31 136 LEU A N 1
ATOM 1120 C CA . LEU A 1 136 ? 18.223 12.060 -0.627 1.00 96.31 136 LEU A CA 1
ATOM 1121 C C . LEU A 1 136 ? 19.063 11.227 -1.601 1.00 96.31 136 LEU A C 1
ATOM 1123 O O . LEU A 1 136 ? 19.926 11.780 -2.270 1.00 96.31 136 LEU A O 1
ATOM 1127 N N . VAL A 1 137 ? 18.800 9.924 -1.723 1.00 95.69 137 VAL A N 1
ATOM 1128 C CA . VAL A 1 137 ? 19.515 9.041 -2.659 1.00 95.69 137 VAL A CA 1
ATOM 1129 C C . VAL A 1 137 ? 19.312 9.496 -4.100 1.00 95.69 137 VAL A C 1
ATOM 1131 O O . VAL A 1 137 ? 20.285 9.587 -4.840 1.00 95.69 137 VAL A O 1
ATOM 1134 N N . VAL A 1 138 ? 18.083 9.835 -4.495 1.00 94.81 138 VAL A N 1
ATOM 1135 C CA . VAL A 1 138 ? 17.790 10.353 -5.841 1.00 94.81 138 VAL A CA 1
ATOM 1136 C C . VAL A 1 138 ? 18.508 11.680 -6.085 1.00 94.81 138 VAL A C 1
ATOM 1138 O O . VAL A 1 138 ? 19.086 11.871 -7.152 1.00 94.81 138 VAL A O 1
ATOM 1141 N N . LEU A 1 139 ? 18.528 12.579 -5.099 1.00 95.94 139 LEU A N 1
ATOM 1142 C CA . LEU A 1 139 ? 19.251 13.846 -5.196 1.00 95.94 139 LEU A CA 1
ATOM 1143 C C . LEU A 1 139 ? 20.762 13.626 -5.346 1.00 95.94 139 LEU A C 1
ATOM 1145 O O . LEU A 1 139 ? 21.386 14.231 -6.213 1.00 95.94 139 LEU A O 1
ATOM 1149 N N . LEU A 1 140 ? 21.349 12.748 -4.532 1.00 94.94 140 LEU A N 1
ATOM 1150 C CA . LEU A 1 140 ? 22.770 12.409 -4.604 1.00 94.94 140 LEU A CA 1
ATOM 1151 C C . LEU A 1 140 ? 23.119 11.713 -5.923 1.00 94.94 140 LEU A C 1
ATOM 1153 O O . LEU A 1 140 ? 24.142 12.035 -6.515 1.00 94.94 140 LEU A O 1
ATOM 1157 N N . ALA A 1 141 ? 22.262 10.815 -6.412 1.00 91.25 141 ALA A N 1
ATOM 1158 C CA . ALA A 1 141 ? 22.418 10.171 -7.712 1.00 91.25 141 ALA A CA 1
ATOM 1159 C C . ALA A 1 141 ? 22.364 11.192 -8.856 1.00 91.25 141 ALA A C 1
ATOM 1161 O O . ALA A 1 141 ? 23.181 11.131 -9.770 1.00 91.25 141 ALA A O 1
ATOM 1162 N N . PHE A 1 142 ? 21.455 12.166 -8.784 1.00 92.62 142 PHE A N 1
ATOM 1163 C CA . PHE A 1 142 ? 21.361 13.247 -9.763 1.00 92.62 142 PHE A CA 1
ATOM 1164 C C . PHE A 1 142 ? 22.610 14.138 -9.761 1.00 92.62 142 PHE A C 1
ATOM 1166 O O . PHE A 1 142 ? 23.188 14.393 -10.814 1.00 92.62 142 PHE A O 1
ATOM 1173 N N . VAL A 1 143 ? 23.068 14.572 -8.582 1.00 94.44 143 VAL A N 1
ATOM 1174 C CA . VAL A 1 143 ? 24.309 15.354 -8.447 1.00 94.44 143 VAL A CA 1
ATOM 1175 C C . VAL A 1 143 ? 25.515 14.543 -8.928 1.00 94.44 143 VAL A C 1
ATOM 1177 O O . VAL A 1 143 ? 26.345 15.064 -9.669 1.00 94.44 143 VAL A O 1
ATOM 1180 N N . GLY A 1 144 ? 25.587 13.261 -8.569 1.00 91.75 144 GLY A N 1
ATOM 1181 C CA . GLY A 1 144 ? 26.625 12.339 -9.022 1.00 91.75 144 GLY A CA 1
ATOM 1182 C C . GLY A 1 144 ? 26.656 12.197 -10.542 1.00 91.75 144 GLY A C 1
ATOM 1183 O O . GLY A 1 144 ? 27.729 12.282 -11.123 1.00 91.75 144 GLY A O 1
ATOM 1184 N N . ALA A 1 145 ? 25.496 12.085 -11.192 1.00 88.94 145 ALA A N 1
ATOM 1185 C CA . ALA A 1 145 ? 25.396 12.003 -12.648 1.00 88.94 145 ALA A CA 1
ATOM 1186 C C . ALA A 1 145 ? 25.850 13.289 -13.366 1.00 88.94 145 ALA A C 1
ATOM 1188 O O . ALA A 1 145 ? 26.313 13.219 -14.500 1.00 88.94 145 ALA A O 1
ATOM 1189 N N . ILE A 1 146 ? 25.735 14.459 -12.723 1.00 92.31 146 ILE A N 1
ATOM 1190 C CA . ILE A 1 146 ? 26.239 15.732 -13.266 1.00 92.31 146 ILE A CA 1
ATOM 1191 C C . ILE A 1 146 ? 27.758 15.844 -13.097 1.00 92.31 146 ILE A C 1
ATOM 1193 O O . ILE A 1 146 ? 28.444 16.290 -14.013 1.00 92.31 146 ILE A O 1
ATOM 1197 N N . LEU A 1 147 ? 28.280 15.483 -11.921 1.00 93.88 147 LEU A N 1
ATOM 1198 C CA . LEU A 1 147 ? 29.707 15.612 -11.604 1.00 93.88 147 LEU A CA 1
ATOM 1199 C C . LEU A 1 147 ? 30.560 14.534 -12.283 1.00 93.88 147 LEU A C 1
ATOM 1201 O O . LEU A 1 147 ? 31.690 14.807 -12.679 1.00 93.88 147 LEU A O 1
ATOM 1205 N N . SER A 1 148 ? 29.999 13.337 -12.432 1.00 88.81 148 SER A N 1
ATOM 1206 C CA . SER A 1 148 ? 30.621 12.177 -13.058 1.00 88.81 148 SER A CA 1
ATOM 1207 C C . SER A 1 148 ? 29.599 11.520 -13.988 1.00 88.81 148 SER A C 1
ATOM 1209 O O . SER A 1 148 ? 28.877 10.612 -13.559 1.00 88.81 148 SER A O 1
ATOM 1211 N N . PRO A 1 149 ? 29.498 11.986 -15.247 1.00 82.69 149 PRO A N 1
ATOM 1212 C CA . PRO A 1 149 ? 28.612 11.382 -16.230 1.00 82.69 149 PRO A CA 1
ATOM 1213 C C . PRO A 1 149 ? 28.904 9.882 -16.342 1.00 82.69 149 PRO A C 1
ATOM 1215 O O . PRO A 1 149 ? 30.065 9.504 -16.496 1.00 82.69 149 PRO A O 1
ATOM 1218 N N . PRO A 1 150 ? 27.892 9.010 -16.220 1.00 76.19 150 PRO A N 1
ATOM 1219 C CA . PRO A 1 150 ? 28.120 7.580 -16.312 1.00 76.19 150 PRO A CA 1
ATOM 1220 C C . PRO A 1 150 ? 28.475 7.193 -17.758 1.00 76.19 150 PRO A C 1
ATOM 1222 O O . PRO A 1 150 ? 27.738 7.514 -18.685 1.00 76.19 150 PRO A O 1
ATOM 1225 N N . ASP A 1 151 ? 29.576 6.457 -17.940 1.00 73.69 151 ASP A N 1
ATOM 1226 C CA . ASP A 1 151 ? 30.061 5.969 -19.247 1.00 73.69 151 ASP A CA 1
ATOM 1227 C C . ASP A 1 151 ? 29.277 4.753 -19.783 1.00 73.69 151 ASP A C 1
ATOM 1229 O O . ASP A 1 151 ? 29.665 4.121 -20.769 1.00 73.69 151 ASP A O 1
ATOM 1233 N N . VAL A 1 152 ? 28.174 4.381 -19.126 1.00 70.69 152 VAL A N 1
ATOM 1234 C CA . VAL A 1 152 ? 27.342 3.256 -19.560 1.00 70.69 152 VAL A CA 1
ATOM 1235 C C . VAL A 1 152 ? 26.405 3.707 -20.683 1.00 70.69 152 VAL A C 1
ATOM 1237 O O . VAL A 1 152 ? 25.795 4.776 -20.580 1.00 70.69 152 VAL A O 1
ATOM 1240 N N . PRO A 1 153 ? 26.259 2.915 -21.763 1.00 68.31 153 PRO A N 1
ATOM 1241 C CA . PRO A 1 153 ? 25.281 3.215 -22.797 1.00 68.31 153 PRO A CA 1
ATOM 1242 C C . PRO A 1 153 ? 23.882 3.327 -22.170 1.00 68.31 153 PRO A C 1
ATOM 1244 O O . PRO A 1 153 ? 23.587 2.608 -21.209 1.00 68.31 153 PRO A O 1
ATOM 1247 N N . PRO A 1 154 ? 23.020 4.230 -22.676 1.00 64.69 154 PRO A N 1
ATOM 1248 C CA . PRO A 1 154 ? 21.686 4.397 -22.126 1.00 64.69 154 PRO A CA 1
ATOM 1249 C C . PRO A 1 154 ? 20.946 3.054 -22.162 1.00 64.69 154 PRO A C 1
ATOM 1251 O O . PRO A 1 154 ? 21.014 2.367 -23.188 1.00 64.69 154 PRO A O 1
ATOM 1254 N N . PRO A 1 155 ? 20.250 2.675 -21.071 1.00 62.78 155 PRO A N 1
ATOM 1255 C CA . PRO A 1 155 ? 19.472 1.448 -21.046 1.00 62.78 155 PRO A CA 1
ATOM 1256 C C . PRO A 1 155 ? 18.479 1.450 -22.207 1.00 62.78 155 PRO A C 1
ATOM 1258 O O . PRO A 1 155 ? 17.917 2.484 -22.587 1.00 62.78 155 PRO A O 1
ATOM 1261 N N . THR A 1 156 ? 18.284 0.280 -22.796 1.00 58.88 156 THR A N 1
ATOM 1262 C CA . THR A 1 156 ? 17.397 0.093 -23.942 1.00 58.88 156 THR A CA 1
ATOM 1263 C C . THR A 1 156 ? 15.968 0.473 -23.528 1.00 58.88 156 THR A C 1
ATOM 1265 O O . THR A 1 156 ? 15.585 0.281 -22.375 1.00 58.88 156 THR A O 1
ATOM 1268 N N . ALA A 1 157 ? 15.130 0.989 -24.436 1.00 53.72 157 ALA A N 1
ATOM 1269 C CA . ALA A 1 157 ? 13.769 1.443 -24.094 1.00 53.72 157 ALA A CA 1
ATOM 1270 C C . ALA A 1 157 ? 12.901 0.366 -23.397 1.00 53.72 157 ALA A C 1
ATOM 1272 O O . ALA A 1 157 ? 11.970 0.692 -22.663 1.00 53.72 157 ALA A O 1
ATOM 1273 N N . SER A 1 158 ? 13.234 -0.913 -23.588 1.00 52.91 158 SER A N 1
ATOM 1274 C CA . SER A 1 158 ? 12.603 -2.063 -22.933 1.00 52.91 158 SER A CA 1
ATOM 1275 C C . SER A 1 158 ? 13.044 -2.277 -21.474 1.00 52.91 158 SER A C 1
ATOM 1277 O O . SER A 1 158 ? 12.291 -2.860 -20.705 1.00 52.91 158 SER A O 1
ATOM 1279 N N . GLU A 1 159 ? 14.218 -1.786 -21.065 1.00 55.53 159 GLU A N 1
ATOM 1280 C CA . GLU A 1 159 ? 14.724 -1.844 -19.679 1.00 55.53 159 GLU A CA 1
ATOM 1281 C C . GLU A 1 159 ? 14.196 -0.678 -18.826 1.00 55.53 159 GLU A C 1
ATOM 1283 O O . GLU A 1 159 ? 14.036 -0.811 -17.615 1.00 55.53 159 GLU A O 1
ATOM 1288 N N . LEU A 1 160 ? 13.869 0.451 -19.466 1.00 49.62 160 LEU A N 1
ATOM 1289 C CA . LEU A 1 160 ? 13.229 1.617 -18.839 1.00 49.62 160 LEU A CA 1
ATOM 1290 C C . LEU A 1 160 ? 11.755 1.381 -18.485 1.00 49.62 160 LEU A C 1
ATOM 1292 O O . LEU A 1 160 ? 11.205 2.055 -17.613 1.00 49.62 160 LEU A O 1
ATOM 1296 N N . VAL A 1 161 ? 11.104 0.432 -19.156 1.00 51.56 161 VAL A N 1
ATOM 1297 C CA . VAL A 1 161 ? 9.700 0.100 -18.934 1.00 51.56 161 VAL A CA 1
ATOM 1298 C C . VAL A 1 161 ? 9.627 -1.160 -18.076 1.00 51.56 161 VAL A C 1
ATOM 1300 O O . VAL A 1 161 ? 9.756 -2.277 -18.567 1.00 51.56 161 VAL A O 1
ATOM 1303 N N . ALA A 1 162 ? 9.382 -0.980 -16.777 1.00 52.97 162 ALA A N 1
ATOM 1304 C CA . ALA A 1 162 ? 9.174 -2.067 -15.820 1.00 52.97 162 ALA A CA 1
ATOM 1305 C C . ALA A 1 162 ? 7.794 -2.737 -16.000 1.00 52.97 162 ALA A C 1
ATOM 1307 O O . ALA A 1 162 ? 6.993 -2.803 -15.069 1.00 52.97 162 ALA A O 1
ATOM 1308 N N . ILE A 1 163 ? 7.484 -3.204 -17.213 1.00 56.28 163 ILE A N 1
ATOM 1309 C CA . ILE A 1 163 ? 6.335 -4.076 -17.457 1.00 56.28 163 ILE A CA 1
ATOM 1310 C C . ILE A 1 163 ? 6.820 -5.518 -17.246 1.00 56.28 163 ILE A C 1
ATOM 1312 O O . ILE A 1 163 ? 7.675 -5.989 -18.007 1.00 56.28 163 ILE A O 1
ATOM 1316 N N . PRO A 1 164 ? 6.317 -6.225 -16.216 1.00 49.03 164 PRO A N 1
ATOM 1317 C CA . PRO A 1 164 ? 6.679 -7.619 -15.990 1.00 49.03 164 PRO A CA 1
ATOM 1318 C C . PRO A 1 164 ? 6.342 -8.433 -17.251 1.00 49.03 164 PRO A C 1
ATOM 1320 O O . PRO A 1 164 ? 5.311 -8.195 -17.878 1.00 49.03 164 PRO A O 1
ATOM 1323 N N . GLY A 1 165 ? 7.240 -9.333 -17.666 1.00 52.22 165 GLY A N 1
ATOM 1324 C CA . GLY A 1 165 ? 7.122 -10.117 -18.906 1.00 52.22 165 GLY A CA 1
ATOM 1325 C C . GLY A 1 165 ? 7.831 -9.548 -20.136 1.00 52.22 165 GLY A C 1
ATOM 1326 O O . GLY A 1 165 ? 8.181 -10.320 -21.018 1.00 52.22 165 GLY A O 1
ATOM 1327 N N . ILE A 1 166 ? 8.099 -8.238 -20.185 1.00 51.00 166 ILE A N 1
ATOM 1328 C CA . ILE A 1 166 ? 8.991 -7.644 -21.203 1.00 51.00 166 ILE A CA 1
ATOM 1329 C C . ILE A 1 166 ? 10.436 -7.618 -20.687 1.00 51.00 166 ILE A C 1
ATOM 1331 O O . ILE A 1 166 ? 11.378 -7.759 -21.462 1.00 51.00 166 ILE A O 1
ATOM 1335 N N . ASN A 1 167 ? 10.614 -7.483 -19.368 1.00 54.12 167 ASN A N 1
ATOM 1336 C CA . ASN A 1 167 ? 11.916 -7.597 -18.723 1.00 54.12 167 ASN A CA 1
ATOM 1337 C C . ASN A 1 167 ? 12.196 -9.067 -18.332 1.00 54.12 167 ASN A C 1
ATOM 1339 O O . ASN A 1 167 ? 11.458 -9.607 -17.500 1.00 54.12 167 ASN A O 1
ATOM 1343 N N . PRO A 1 168 ? 13.261 -9.704 -18.861 1.00 55.50 168 PRO A N 1
ATOM 1344 C CA . PRO A 1 168 ? 13.604 -11.096 -18.555 1.00 55.50 168 PRO A CA 1
ATOM 1345 C C . PRO A 1 168 ? 13.949 -11.345 -17.075 1.00 55.50 168 PRO A C 1
ATOM 1347 O O . PRO A 1 168 ? 13.990 -12.496 -16.650 1.00 55.50 168 PRO A O 1
ATOM 1350 N N . MET A 1 169 ? 14.166 -10.297 -16.271 1.00 51.81 169 MET A N 1
ATOM 1351 C CA . MET A 1 169 ? 14.501 -10.413 -14.846 1.00 51.81 169 MET A CA 1
ATOM 1352 C C . MET A 1 169 ? 13.297 -10.569 -13.910 1.00 51.81 169 MET A C 1
ATOM 1354 O O . MET A 1 169 ? 13.493 -10.864 -12.733 1.00 51.81 169 MET A O 1
ATOM 1358 N N . ILE A 1 170 ? 12.056 -10.385 -14.380 1.00 57.34 170 ILE A N 1
ATOM 1359 C CA . ILE A 1 170 ? 10.864 -10.501 -13.523 1.00 57.34 170 ILE A CA 1
ATOM 1360 C C . ILE A 1 170 ? 9.947 -11.601 -14.070 1.00 57.34 170 ILE A C 1
ATOM 1362 O O . ILE A 1 170 ? 9.182 -11.342 -15.005 1.00 57.34 170 ILE A O 1
ATOM 1366 N N . PRO A 1 171 ? 9.961 -12.811 -13.473 1.00 65.38 171 PRO A N 1
ATOM 1367 C CA . PRO A 1 171 ? 9.015 -13.860 -13.824 1.00 65.38 171 PRO A CA 1
ATOM 1368 C C . PRO A 1 171 ? 7.588 -13.350 -13.614 1.00 65.38 171 PRO A C 1
ATOM 1370 O O . PRO A 1 171 ? 7.219 -12.953 -12.504 1.00 65.38 171 PRO A O 1
ATOM 1373 N N . LEU A 1 172 ? 6.778 -13.374 -14.674 1.00 70.12 172 LEU A N 1
ATOM 1374 C CA . LEU A 1 172 ? 5.414 -12.834 -14.679 1.00 70.12 172 LEU A CA 1
ATOM 1375 C C . LEU A 1 172 ? 4.568 -13.385 -13.532 1.00 70.12 172 LEU A C 1
ATOM 1377 O O . LEU A 1 172 ? 3.902 -12.629 -12.830 1.00 70.12 172 LEU A O 1
ATOM 1381 N N . TRP A 1 173 ? 4.614 -14.701 -13.320 1.00 73.19 173 TRP A N 1
ATOM 1382 C CA . TRP A 1 173 ? 3.755 -15.370 -12.346 1.00 73.19 173 TRP A CA 1
ATOM 1383 C C . TRP A 1 173 ? 4.165 -15.098 -10.900 1.00 73.19 173 TRP A C 1
ATOM 1385 O O . TRP A 1 173 ? 3.308 -14.773 -10.081 1.00 73.19 173 TRP A O 1
ATOM 1395 N N . TRP A 1 174 ? 5.461 -15.157 -10.584 1.00 77.00 174 TRP A N 1
ATOM 1396 C CA . TRP A 1 174 ? 5.955 -14.853 -9.237 1.00 77.00 174 TRP A CA 1
ATOM 1397 C C . TRP A 1 174 ? 5.798 -13.371 -8.896 1.00 77.00 174 TRP A C 1
ATOM 1399 O O . TRP A 1 174 ? 5.356 -13.041 -7.795 1.00 77.00 174 TRP A O 1
ATOM 1409 N N . GLY A 1 175 ? 6.073 -12.484 -9.859 1.00 79.12 175 GLY A N 1
ATOM 1410 C CA . GLY A 1 175 ? 5.822 -11.051 -9.725 1.00 79.12 175 GLY A CA 1
ATOM 1411 C C . GLY A 1 175 ? 4.339 -10.744 -9.514 1.00 79.12 175 GLY A C 1
ATOM 1412 O O . GLY A 1 175 ? 3.999 -9.969 -8.624 1.00 79.12 175 GLY A O 1
ATOM 1413 N N . LEU A 1 176 ? 3.446 -11.404 -10.259 1.00 79.75 176 LEU A N 1
ATOM 1414 C CA . LEU A 1 176 ? 1.998 -11.255 -10.108 1.00 79.75 176 LEU A CA 1
ATOM 1415 C C . LEU A 1 176 ? 1.508 -11.720 -8.733 1.00 79.75 176 LEU A C 1
ATOM 1417 O O . LEU A 1 176 ? 0.739 -11.012 -8.087 1.00 79.75 176 LEU A O 1
ATOM 1421 N N . ILE A 1 177 ? 1.960 -12.884 -8.261 1.00 83.38 177 ILE A N 1
ATOM 1422 C CA . ILE A 1 177 ? 1.590 -13.391 -6.933 1.00 83.38 177 ILE A CA 1
ATOM 1423 C C . ILE A 1 177 ? 2.103 -12.440 -5.847 1.00 83.38 177 ILE A C 1
ATOM 1425 O O . ILE A 1 177 ? 1.334 -12.050 -4.968 1.00 83.38 177 ILE A O 1
ATOM 1429 N N . GLY A 1 178 ? 3.368 -12.016 -5.929 1.00 85.94 178 GLY A N 1
ATOM 1430 C CA . GLY A 1 178 ? 3.951 -11.052 -4.995 1.00 85.94 178 GLY A CA 1
ATOM 1431 C C . GLY A 1 178 ? 3.195 -9.724 -4.984 1.00 85.94 178 GLY A C 1
ATOM 1432 O O . GLY A 1 178 ? 2.897 -9.191 -3.918 1.00 85.94 178 GLY A O 1
ATOM 1433 N N . PHE A 1 179 ? 2.801 -9.231 -6.158 1.00 84.62 179 PHE A N 1
ATOM 1434 C CA . PHE A 1 179 ? 2.004 -8.019 -6.308 1.00 84.62 179 PHE A CA 1
ATOM 1435 C C . PHE A 1 179 ? 0.605 -8.155 -5.693 1.00 84.62 179 PHE A C 1
ATOM 1437 O O . PHE A 1 179 ? 0.179 -7.276 -4.947 1.00 84.62 179 PHE A O 1
ATOM 1444 N N . ILE A 1 180 ? -0.090 -9.272 -5.933 1.00 85.25 180 ILE A N 1
ATOM 1445 C CA . ILE A 1 180 ? -1.395 -9.559 -5.316 1.00 85.25 180 ILE A CA 1
ATOM 1446 C C . ILE A 1 180 ? -1.275 -9.563 -3.795 1.00 85.25 180 ILE A C 1
ATOM 1448 O O . ILE A 1 180 ? -2.073 -8.921 -3.117 1.00 85.25 180 ILE A O 1
ATOM 1452 N N . VAL A 1 181 ? -0.276 -10.265 -3.255 1.00 88.12 181 VAL A N 1
ATOM 1453 C CA . VAL A 1 181 ? -0.046 -10.319 -1.808 1.00 88.12 181 VAL A CA 1
ATOM 1454 C C . VAL A 1 181 ? 0.241 -8.922 -1.267 1.00 88.12 181 VAL A C 1
ATOM 1456 O O . VAL A 1 181 ? -0.383 -8.530 -0.284 1.00 88.12 181 VAL A O 1
ATOM 1459 N N . ALA A 1 182 ? 1.113 -8.156 -1.931 1.00 89.69 182 ALA A N 1
ATOM 1460 C CA . ALA A 1 182 ? 1.456 -6.792 -1.547 1.00 89.69 182 ALA A CA 1
ATOM 1461 C C . ALA A 1 182 ? 0.236 -5.858 -1.534 1.00 89.69 182 ALA A C 1
ATOM 1463 O O . ALA A 1 182 ? 0.093 -5.084 -0.597 1.00 89.69 182 ALA A O 1
ATOM 1464 N N . LEU A 1 183 ? -0.666 -5.946 -2.515 1.00 87.19 183 LEU A N 1
ATOM 1465 C CA . LEU A 1 183 ? -1.925 -5.191 -2.507 1.00 87.19 183 LEU A CA 1
ATOM 1466 C C . LEU A 1 183 ? -2.855 -5.647 -1.378 1.00 87.19 183 LEU A C 1
ATOM 1468 O O . LEU A 1 183 ? -3.411 -4.842 -0.645 1.00 87.19 183 LEU A O 1
ATOM 1472 N N . VAL A 1 184 ? -3.029 -6.955 -1.185 1.00 86.75 184 VAL A N 1
ATOM 1473 C CA . VAL A 1 184 ? -3.942 -7.453 -0.145 1.00 86.75 184 VAL A CA 1
ATOM 1474 C C . VAL A 1 184 ? -3.507 -6.973 1.241 1.00 86.75 184 VAL A C 1
ATOM 1476 O O . VAL A 1 184 ? -4.342 -6.489 2.008 1.00 86.75 184 VAL A O 1
ATOM 1479 N N . ILE A 1 185 ? -2.216 -7.075 1.570 1.00 90.31 185 ILE A N 1
ATOM 1480 C CA . ILE A 1 185 ? -1.708 -6.639 2.877 1.00 90.31 185 ILE A CA 1
ATOM 1481 C C . ILE A 1 185 ? -1.710 -5.110 3.021 1.00 90.31 185 ILE A C 1
ATOM 1483 O O . ILE A 1 185 ? -1.959 -4.618 4.120 1.00 90.31 185 ILE A O 1
ATOM 1487 N N . HIS A 1 186 ? -1.480 -4.362 1.940 1.00 91.00 186 HIS A N 1
ATOM 1488 C CA . HIS A 1 186 ? -1.468 -2.899 1.941 1.00 91.00 186 HIS A CA 1
ATOM 1489 C C . HIS A 1 186 ? -2.848 -2.340 2.307 1.00 91.00 186 HIS A C 1
ATOM 1491 O O . HIS A 1 186 ? -2.995 -1.551 3.246 1.00 91.00 186 HIS A O 1
ATOM 1497 N N . GLU A 1 187 ? -3.887 -2.828 1.639 1.00 87.69 187 GLU A N 1
ATOM 1498 C CA . GLU A 1 187 ? -5.263 -2.399 1.851 1.00 87.69 187 GLU A CA 1
ATOM 1499 C C . GLU A 1 187 ? -5.790 -2.914 3.192 1.00 87.69 187 GLU A C 1
ATOM 1501 O O . GLU A 1 187 ? -6.546 -2.217 3.880 1.00 87.69 187 GLU A O 1
ATOM 1506 N N . PHE A 1 188 ? -5.336 -4.095 3.623 1.00 86.88 188 PHE A N 1
ATOM 1507 C CA . PHE A 1 188 ? -5.598 -4.593 4.969 1.00 86.88 188 PHE A CA 1
ATOM 1508 C C . PHE A 1 188 ? -4.961 -3.696 6.041 1.00 86.88 188 PHE A C 1
ATOM 1510 O O . PHE A 1 188 ? -5.620 -3.371 7.029 1.00 86.88 188 PHE A O 1
ATOM 1517 N N . GLY A 1 189 ? -3.730 -3.223 5.828 1.00 88.75 189 GLY A N 1
ATOM 1518 C CA . GLY A 1 189 ? -3.037 -2.273 6.701 1.00 88.75 189 GLY A CA 1
ATOM 1519 C C . GLY A 1 189 ? -3.784 -0.945 6.840 1.00 88.75 189 GLY A C 1
ATOM 1520 O O . GLY A 1 189 ? -4.024 -0.475 7.958 1.00 88.75 189 GLY A O 1
ATOM 1521 N N . HIS A 1 190 ? -4.255 -0.382 5.722 1.00 88.81 190 HIS A N 1
ATOM 1522 C CA . HIS A 1 190 ? -5.146 0.782 5.742 1.00 88.81 190 HIS A CA 1
ATOM 1523 C C . HIS A 1 190 ? -6.424 0.513 6.545 1.00 88.81 190 HIS A C 1
ATOM 1525 O O . HIS A 1 190 ? -6.827 1.342 7.367 1.00 88.81 190 HIS A O 1
ATOM 1531 N N . GLY A 1 191 ? -7.040 -0.657 6.357 1.00 86.94 191 GLY A N 1
ATOM 1532 C CA . GLY A 1 191 ? -8.258 -1.029 7.066 1.00 86.94 191 GLY A CA 1
ATOM 1533 C C . GLY A 1 191 ? -8.066 -1.191 8.581 1.00 86.94 191 GLY A C 1
ATOM 1534 O O . GLY A 1 191 ? -8.887 -0.735 9.381 1.00 86.94 191 GLY A O 1
ATOM 1535 N N . LEU A 1 192 ? -6.961 -1.805 9.001 1.00 88.31 192 LEU A N 1
ATOM 1536 C CA . LEU A 1 192 ? -6.638 -2.000 10.413 1.00 88.31 192 LEU A CA 1
ATOM 1537 C C . LEU A 1 192 ? -6.440 -0.662 11.114 1.00 88.31 192 LEU A C 1
ATOM 1539 O O . LEU A 1 192 ? -6.981 -0.435 12.201 1.00 88.31 192 LEU A O 1
ATOM 1543 N N . LEU A 1 193 ? -5.711 0.251 10.470 1.00 88.31 193 LEU A N 1
ATOM 1544 C CA . LEU A 1 193 ? -5.432 1.545 11.060 1.00 88.31 193 LEU A CA 1
ATOM 1545 C C . LEU A 1 193 ? -6.669 2.450 11.087 1.00 88.31 193 LEU A C 1
ATOM 1547 O O . LEU A 1 193 ? -6.925 3.093 12.107 1.00 88.31 193 LEU A O 1
ATOM 1551 N N . ALA A 1 194 ? -7.492 2.432 10.034 1.00 85.94 194 ALA A N 1
ATOM 1552 C CA . ALA A 1 194 ? -8.786 3.114 10.026 1.00 85.94 194 ALA A CA 1
ATOM 1553 C C . ALA A 1 194 ? -9.664 2.665 11.212 1.00 85.94 194 ALA A C 1
ATOM 1555 O O . ALA A 1 194 ? -10.155 3.498 11.977 1.00 85.94 194 ALA A O 1
ATOM 1556 N N . ARG A 1 195 ? -9.767 1.352 11.464 1.00 84.38 195 ARG A N 1
ATOM 1557 C CA . ARG A 1 195 ? -10.511 0.815 12.620 1.00 84.38 195 ARG A CA 1
ATOM 1558 C C . ARG A 1 195 ? -9.857 1.134 13.969 1.00 84.38 195 ARG A C 1
ATOM 1560 O O . ARG A 1 195 ? -10.572 1.355 14.952 1.00 84.38 195 ARG A O 1
ATOM 1567 N N . GLY A 1 196 ? -8.526 1.206 14.027 1.00 83.38 196 GLY A N 1
ATOM 1568 C CA . GLY A 1 196 ? -7.762 1.641 15.204 1.00 83.38 196 GLY A CA 1
ATOM 1569 C C . GLY A 1 196 ? -8.025 3.102 15.604 1.00 83.38 196 GLY A C 1
ATOM 1570 O O . GLY A 1 196 ? -8.060 3.428 16.798 1.00 83.38 196 GLY A O 1
ATOM 1571 N N . HIS A 1 197 ? -8.291 3.964 14.618 1.00 81.12 197 HIS A N 1
ATOM 1572 C CA . HIS A 1 197 ? -8.735 5.349 14.819 1.00 81.12 197 HIS A CA 1
ATOM 1573 C C . HIS A 1 197 ? -10.248 5.492 15.027 1.00 81.12 197 HIS A C 1
ATOM 1575 O O . HIS A 1 197 ? -10.706 6.556 15.424 1.00 81.12 197 HIS A O 1
ATOM 1581 N N . GLY A 1 198 ? -11.012 4.406 14.886 1.00 78.25 198 GLY A N 1
ATOM 1582 C CA . GLY A 1 198 ? -12.458 4.393 15.113 1.00 78.25 198 GLY A CA 1
ATOM 1583 C C . GLY A 1 198 ? -13.294 4.693 13.871 1.00 78.25 198 GLY A C 1
ATOM 1584 O O . GLY A 1 198 ? -14.505 4.820 13.999 1.00 78.25 198 GLY A O 1
ATOM 1585 N N . MET A 1 199 ? -12.675 4.753 12.691 1.00 81.81 199 MET A N 1
ATOM 1586 C CA . MET A 1 199 ? -13.368 4.972 11.423 1.00 81.81 199 MET A CA 1
ATOM 1587 C C . MET A 1 199 ? -14.006 3.681 10.918 1.00 81.81 199 MET A C 1
ATOM 1589 O O . MET A 1 199 ? -13.466 2.582 11.112 1.00 81.81 199 MET A O 1
ATOM 1593 N N . ARG A 1 200 ? -15.159 3.797 10.259 1.00 77.50 200 ARG A N 1
ATOM 1594 C CA . ARG A 1 200 ? -15.886 2.641 9.719 1.00 77.50 200 ARG A CA 1
ATOM 1595 C C . ARG A 1 200 ? -15.422 2.321 8.300 1.00 77.50 200 ARG A C 1
ATOM 1597 O O . ARG A 1 200 ? -15.154 3.200 7.488 1.00 77.50 200 ARG A O 1
ATOM 1604 N N . ILE A 1 201 ? -15.360 1.025 7.996 1.00 77.62 201 ILE A N 1
ATOM 1605 C CA . ILE A 1 201 ? -15.051 0.508 6.654 1.00 77.62 201 ILE A CA 1
ATOM 1606 C C . ILE A 1 201 ? -16.260 -0.282 6.199 1.00 77.62 201 ILE A C 1
ATOM 1608 O O . ILE A 1 201 ? -16.671 -1.211 6.902 1.00 77.62 201 ILE A O 1
ATOM 1612 N N . ARG A 1 202 ? -16.832 0.100 5.054 1.00 71.88 202 ARG A N 1
ATOM 1613 C CA . ARG A 1 202 ? -18.052 -0.524 4.521 1.00 71.88 202 ARG A CA 1
ATOM 1614 C C . ARG A 1 202 ? -17.761 -1.758 3.680 1.00 71.88 202 ARG A C 1
ATOM 1616 O O . ARG A 1 202 ? -18.503 -2.736 3.760 1.00 71.88 202 ARG A O 1
ATOM 1623 N N . SER A 1 203 ? -16.698 -1.707 2.887 1.00 73.69 203 SER A N 1
ATOM 1624 C CA . SER A 1 203 ? -16.339 -2.763 1.944 1.00 73.69 203 SER A CA 1
ATOM 1625 C C . SER A 1 203 ? -14.872 -2.675 1.555 1.00 73.69 203 SER A C 1
ATOM 1627 O O . SER A 1 203 ? -14.291 -1.590 1.515 1.00 73.69 203 SER A O 1
ATOM 1629 N N . PHE A 1 204 ? -14.301 -3.830 1.226 1.00 80.56 204 PHE A N 1
ATOM 1630 C CA . PHE A 1 204 ? -13.101 -3.903 0.407 1.00 80.56 204 PHE A CA 1
ATOM 1631 C C . PHE A 1 204 ? -13.516 -4.039 -1.052 1.00 80.56 204 PHE A C 1
ATOM 1633 O O . PHE A 1 204 ? -14.561 -4.611 -1.366 1.00 80.56 204 PHE A O 1
ATOM 1640 N N . GLY A 1 205 ? -12.696 -3.527 -1.946 1.00 79.62 205 GLY A N 1
ATOM 1641 C CA . GLY A 1 205 ? -12.874 -3.636 -3.372 1.00 79.62 205 GLY A CA 1
ATOM 1642 C C . GLY A 1 205 ? -11.570 -3.986 -4.064 1.00 79.62 205 GLY A C 1
ATOM 1643 O O . GLY A 1 205 ? -10.485 -3.710 -3.561 1.00 79.62 205 GLY A O 1
ATOM 1644 N N . LEU A 1 206 ? -11.691 -4.633 -5.214 1.00 81.50 206 LEU A N 1
ATOM 1645 C CA . LEU A 1 206 ? -10.582 -5.019 -6.070 1.00 81.50 206 LEU A CA 1
ATOM 1646 C C . LEU A 1 206 ? -10.863 -4.494 -7.478 1.00 81.50 206 LEU A C 1
ATOM 1648 O O . LEU A 1 206 ? -11.899 -4.809 -8.066 1.00 81.50 206 LEU A O 1
ATOM 1652 N N . LEU A 1 207 ? -9.952 -3.680 -7.999 1.00 82.31 207 LEU A N 1
ATOM 1653 C CA . LEU A 1 207 ? -9.935 -3.191 -9.373 1.00 82.31 207 LEU A CA 1
ATOM 1654 C C . LEU A 1 207 ? -9.129 -4.173 -10.218 1.00 82.31 207 LEU A C 1
ATOM 1656 O O . LEU A 1 207 ? -7.953 -4.408 -9.952 1.00 82.31 207 LEU A O 1
ATOM 1660 N N . GLN A 1 208 ? -9.757 -4.752 -11.234 1.00 80.62 208 GLN A N 1
ATOM 1661 C CA . GLN A 1 208 ? -9.154 -5.771 -12.093 1.00 80.62 208 GLN A CA 1
ATOM 1662 C C . GLN A 1 208 ? -9.317 -5.394 -13.562 1.00 80.62 208 GLN A C 1
ATOM 1664 O O . GLN A 1 208 ? -10.376 -4.929 -13.982 1.00 80.62 208 GLN A O 1
ATOM 1669 N N . LEU A 1 209 ? -8.277 -5.629 -14.351 1.00 78.56 209 LEU A N 1
ATOM 1670 C CA . LEU A 1 209 ? -8.293 -5.554 -15.804 1.00 78.56 209 LEU A CA 1
ATOM 1671 C C . LEU A 1 209 ? -8.011 -6.947 -16.349 1.00 78.56 209 LEU A C 1
ATOM 1673 O O . LEU A 1 209 ? -6.876 -7.420 -16.327 1.00 78.56 209 LEU A O 1
ATOM 1677 N N . GLY A 1 210 ? -9.049 -7.628 -16.824 1.00 78.12 210 GLY A N 1
ATOM 1678 C CA . GLY A 1 210 ? -8.892 -9.037 -17.153 1.00 78.12 210 GLY A CA 1
ATOM 1679 C C . GLY A 1 210 ? -8.608 -9.870 -15.898 1.00 78.12 210 GLY A C 1
ATOM 1680 O O . GLY A 1 210 ? -9.195 -9.610 -14.844 1.00 78.12 210 GLY A O 1
ATOM 1681 N N . PRO A 1 211 ? -7.700 -10.855 -15.994 1.00 70.31 211 PRO A N 1
ATOM 1682 C CA . PRO A 1 211 ? -7.214 -11.616 -14.846 1.00 70.31 211 PRO A CA 1
ATOM 1683 C C . PRO A 1 211 ? -6.195 -10.839 -13.996 1.00 70.31 211 PRO A C 1
ATOM 1685 O O . PRO A 1 211 ? -5.790 -11.326 -12.943 1.00 70.31 211 PRO A O 1
ATOM 1688 N N . LEU A 1 212 ? -5.753 -9.659 -14.447 1.00 72.38 212 LEU A N 1
ATOM 1689 C CA . LEU A 1 212 ? -4.734 -8.876 -13.765 1.00 72.38 212 LEU A CA 1
ATOM 1690 C C . LEU A 1 212 ? -5.391 -7.933 -12.742 1.00 72.38 212 LEU A C 1
ATOM 1692 O O . LEU A 1 212 ? -6.200 -7.082 -13.127 1.00 72.38 212 LEU A O 1
ATOM 1696 N N . PRO A 1 213 ? -5.050 -8.021 -11.447 1.00 76.88 213 PRO A N 1
ATOM 1697 C CA . PRO A 1 213 ? -5.435 -6.998 -10.491 1.00 76.88 213 PRO A CA 1
ATOM 1698 C C . PRO A 1 213 ? -4.659 -5.722 -10.809 1.00 76.88 213 PRO A C 1
ATOM 1700 O O . PRO A 1 213 ? -3.447 -5.754 -10.977 1.00 76.88 213 PRO A O 1
ATOM 1703 N N . LEU A 1 214 ? -5.360 -4.598 -10.909 1.00 78.75 214 LEU A N 1
ATOM 1704 C CA . LEU A 1 214 ? -4.755 -3.274 -11.061 1.00 78.75 214 LEU A CA 1
ATOM 1705 C C . LEU A 1 214 ? -4.553 -2.575 -9.714 1.00 78.75 214 LEU A C 1
ATOM 1707 O O . LEU A 1 214 ? -3.687 -1.717 -9.588 1.00 78.75 214 LEU A O 1
ATOM 1711 N N . GLY A 1 215 ? -5.356 -2.926 -8.713 1.00 77.94 215 GLY A N 1
ATOM 1712 C CA . GLY A 1 215 ? -5.276 -2.357 -7.373 1.00 77.94 215 GLY A CA 1
ATOM 1713 C C . GLY A 1 215 ? -6.392 -2.893 -6.492 1.00 77.94 215 GLY A C 1
ATOM 1714 O O . GLY A 1 215 ? -7.381 -3.427 -6.998 1.00 77.94 215 GLY A O 1
ATOM 1715 N N . ALA A 1 216 ? -6.266 -2.746 -5.182 1.00 77.19 216 ALA A N 1
ATOM 1716 C CA . ALA A 1 216 ? -7.387 -2.905 -4.276 1.00 77.19 216 ALA A CA 1
ATOM 1717 C C . ALA A 1 216 ? -7.780 -1.525 -3.728 1.00 77.19 216 ALA A C 1
ATOM 1719 O O . ALA A 1 216 ? -7.171 -0.496 -4.012 1.00 77.19 216 ALA A O 1
ATOM 1720 N N . PHE A 1 217 ? -8.903 -1.462 -3.036 1.00 69.06 217 PHE A N 1
ATOM 1721 C CA . PHE A 1 217 ? -9.274 -0.285 -2.277 1.00 69.06 217 PHE A CA 1
ATOM 1722 C C . PHE A 1 217 ? -10.100 -0.731 -1.082 1.00 69.06 217 PHE A C 1
ATOM 1724 O O . PHE A 1 217 ? -10.985 -1.573 -1.192 1.00 69.06 217 PHE A O 1
ATOM 1731 N N . ALA A 1 218 ? -9.837 -0.165 0.086 1.00 63.66 218 ALA A N 1
ATOM 1732 C CA . ALA A 1 218 ? -10.839 -0.149 1.139 1.00 63.66 218 ALA A CA 1
ATOM 1733 C C . ALA A 1 218 ? -11.700 1.093 0.892 1.00 63.66 218 ALA A C 1
ATOM 1735 O O . ALA A 1 218 ? -11.146 2.164 0.676 1.00 63.66 218 ALA A O 1
ATOM 1736 N N . GLU A 1 219 ? -13.027 0.974 0.900 1.00 60.91 219 GLU A N 1
ATOM 1737 C CA . GLU A 1 219 ? -13.928 2.130 0.983 1.00 60.91 219 GLU A CA 1
ATOM 1738 C C . GLU A 1 219 ? -14.087 2.487 2.474 1.00 60.91 219 GLU A C 1
ATOM 1740 O O . GLU A 1 219 ? -14.954 1.906 3.150 1.00 60.91 219 GLU A O 1
ATOM 1745 N N . PRO A 1 220 ? -13.266 3.401 3.045 1.00 59.84 220 PRO A N 1
ATOM 1746 C CA . PRO A 1 220 ? -13.667 4.073 4.269 1.00 59.84 220 PRO A CA 1
ATOM 1747 C C . PRO A 1 220 ? -14.905 4.917 3.958 1.00 59.84 220 PRO A C 1
ATOM 1749 O O . PRO A 1 220 ? -15.151 5.292 2.808 1.00 59.84 220 PRO A O 1
ATOM 1752 N N . GLU A 1 221 ? -15.693 5.255 4.973 1.00 58.16 221 GLU A N 1
ATOM 1753 C CA . GLU A 1 221 ? -16.695 6.307 4.808 1.00 58.16 221 GLU A CA 1
ATOM 1754 C C . GLU A 1 221 ? -15.943 7.604 4.464 1.00 58.16 221 GLU A C 1
ATOM 1756 O O . GLU A 1 221 ? -15.348 8.233 5.333 1.00 58.16 221 GLU A O 1
ATOM 1761 N N . GLY A 1 222 ? -15.871 7.956 3.171 1.00 55.38 222 GLY A N 1
ATOM 1762 C CA . GLY A 1 222 ? -14.996 9.024 2.664 1.00 55.38 222 GLY A CA 1
ATOM 1763 C C . GLY A 1 222 ? -15.216 10.365 3.366 1.00 55.38 222 GLY A C 1
ATOM 1764 O O . GLY A 1 222 ? -14.278 11.135 3.547 1.00 55.38 222 GLY A O 1
ATOM 1765 N N . GLU A 1 223 ? -16.429 10.602 3.864 1.00 60.78 223 GLU A N 1
ATOM 1766 C CA . GLU A 1 223 ? -16.753 11.759 4.694 1.00 60.78 223 GLU A CA 1
ATOM 1767 C C . GLU A 1 223 ? -16.032 11.778 6.050 1.00 60.78 223 GLU A C 1
ATOM 1769 O O . GLU A 1 223 ? -15.666 12.855 6.518 1.00 60.78 223 GLU A O 1
ATOM 1774 N N . GLU A 1 224 ? -15.800 10.627 6.686 1.00 65.00 224 GLU A N 1
ATOM 1775 C CA . GLU A 1 224 ? -15.075 10.542 7.960 1.00 65.00 224 GLU A CA 1
ATOM 1776 C C . GLU A 1 224 ? -13.588 10.875 7.771 1.00 65.00 224 GLU A C 1
ATOM 1778 O O . GLU A 1 224 ? -12.995 11.546 8.615 1.00 65.00 224 GLU A O 1
ATOM 1783 N N . LEU A 1 225 ? -12.986 10.483 6.639 1.00 67.12 225 LEU A N 1
ATOM 1784 C CA . LEU A 1 225 ? -11.564 10.732 6.365 1.00 67.12 225 LEU A CA 1
ATOM 1785 C C . LEU A 1 225 ? -11.249 12.219 6.158 1.00 67.12 225 LEU A C 1
ATOM 1787 O O . LEU A 1 225 ? -10.216 12.711 6.623 1.00 67.12 225 LEU A O 1
ATOM 1791 N N . PHE A 1 226 ? -12.130 12.949 5.471 1.00 70.44 226 PHE A N 1
ATOM 1792 C CA . PHE A 1 226 ? -11.952 14.389 5.272 1.00 70.44 226 PHE A CA 1
ATOM 1793 C C . PHE A 1 226 ? -12.277 15.200 6.531 1.00 70.44 226 PHE A C 1
ATOM 1795 O O . PHE A 1 226 ? -11.663 16.246 6.744 1.00 70.44 226 PHE A O 1
ATOM 1802 N N . LYS A 1 227 ? -13.172 14.698 7.393 1.00 77.25 227 LYS A N 1
ATOM 1803 C CA . LYS A 1 227 ? -13.471 15.287 8.710 1.00 77.25 227 LYS A CA 1
ATOM 1804 C C . LYS A 1 227 ? -12.380 14.995 9.753 1.00 77.25 227 LYS A C 1
ATOM 1806 O O . LYS A 1 227 ? -12.283 15.718 10.743 1.00 77.25 227 LYS A O 1
ATOM 1811 N N . ALA A 1 228 ? -11.541 13.978 9.536 1.00 76.56 228 ALA A N 1
ATOM 1812 C CA . ALA A 1 228 ? -10.477 13.599 10.460 1.00 76.56 228 ALA A CA 1
ATOM 1813 C C . ALA A 1 228 ? -9.334 14.642 10.534 1.00 76.56 228 ALA A C 1
ATOM 1815 O O . ALA A 1 228 ? -8.966 15.271 9.527 1.00 76.56 228 ALA A O 1
ATOM 1816 N N . PRO A 1 229 ? -8.703 14.809 11.713 1.00 83.12 229 PRO A N 1
ATOM 1817 C CA . PRO A 1 229 ? -7.572 15.713 11.896 1.00 83.12 229 PRO A CA 1
ATOM 1818 C C . PRO A 1 229 ? -6.377 15.324 11.011 1.00 83.12 229 PRO A C 1
ATOM 1820 O O . PRO A 1 229 ? -6.138 14.151 10.714 1.00 83.12 229 PRO A O 1
ATOM 1823 N N . ARG A 1 230 ? -5.571 16.323 10.615 1.00 84.12 230 ARG A N 1
ATOM 1824 C CA . ARG A 1 230 ? -4.476 16.167 9.628 1.00 84.12 230 ARG A CA 1
ATOM 1825 C C . ARG A 1 230 ? -3.533 15.004 9.950 1.00 84.12 230 ARG A C 1
ATOM 1827 O O . ARG A 1 230 ? -3.140 14.280 9.042 1.00 84.12 230 ARG A O 1
ATOM 1834 N N . ARG A 1 231 ? -3.203 14.810 11.230 1.00 82.19 231 ARG A N 1
ATOM 1835 C CA . ARG A 1 231 ? -2.266 13.772 11.676 1.00 82.19 231 ARG A CA 1
ATOM 1836 C C . ARG A 1 231 ? -2.836 12.360 11.544 1.00 82.19 231 ARG A C 1
ATOM 1838 O O . ARG A 1 231 ? -2.110 11.452 11.168 1.00 82.19 231 ARG A O 1
ATOM 1845 N N . GLU A 1 232 ? -4.126 12.162 11.802 1.00 80.56 232 GLU A N 1
ATOM 1846 C CA . GLU A 1 232 ? -4.768 10.849 11.620 1.00 80.56 232 GLU A CA 1
ATOM 1847 C C . GLU A 1 232 ? -4.874 10.488 10.143 1.00 80.56 232 GLU A C 1
ATOM 1849 O O . GLU A 1 232 ? -4.585 9.357 9.759 1.00 80.56 232 GLU A O 1
ATOM 1854 N N . ARG A 1 233 ? -5.163 11.481 9.299 1.00 83.19 233 ARG A N 1
ATOM 1855 C CA . ARG A 1 233 ? -5.135 11.311 7.848 1.00 83.19 233 ARG A CA 1
ATOM 1856 C C . ARG A 1 233 ? -3.732 10.967 7.329 1.00 83.19 233 ARG A C 1
ATOM 1858 O O . ARG A 1 233 ? -3.595 10.070 6.507 1.00 83.19 233 ARG A O 1
ATOM 1865 N N . GLN A 1 234 ? -2.687 11.626 7.833 1.00 86.19 234 GLN A N 1
ATOM 1866 C CA . GLN A 1 234 ? -1.298 11.292 7.489 1.00 86.19 234 GLN A CA 1
ATOM 1867 C C . GLN A 1 234 ? -0.917 9.871 7.915 1.00 86.19 234 GLN A C 1
ATOM 1869 O O . GLN A 1 234 ? -0.337 9.137 7.120 1.00 86.19 234 GLN A O 1
ATOM 1874 N N . ARG A 1 235 ? -1.285 9.455 9.135 1.00 87.19 235 ARG A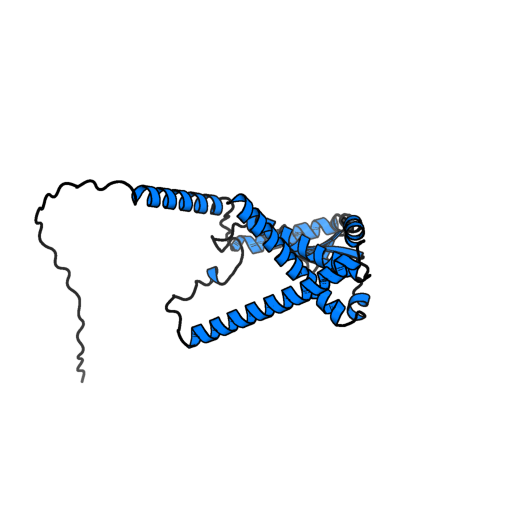 N 1
ATOM 1875 C CA . ARG A 1 235 ? -1.076 8.074 9.595 1.00 87.19 235 ARG A CA 1
ATOM 1876 C C . ARG A 1 235 ? -1.803 7.077 8.696 1.00 87.19 235 ARG A C 1
ATOM 1878 O O . ARG A 1 235 ? -1.217 6.065 8.334 1.00 87.19 235 ARG A O 1
ATOM 1885 N N . MET A 1 236 ? -3.040 7.380 8.291 1.00 84.56 236 MET A N 1
ATOM 1886 C CA . MET A 1 236 ? -3.789 6.537 7.360 1.00 84.56 236 MET A CA 1
ATOM 1887 C C . MET A 1 236 ? -3.067 6.387 6.023 1.00 84.56 236 MET A C 1
ATOM 1889 O O . MET A 1 236 ? -2.927 5.258 5.572 1.00 84.56 236 MET A O 1
ATOM 1893 N N . PHE A 1 237 ? -2.570 7.470 5.419 1.00 86.19 237 PHE A N 1
ATOM 1894 C CA . PHE A 1 237 ? -1.823 7.391 4.157 1.00 86.19 237 PHE A CA 1
ATOM 1895 C C . PHE A 1 237 ? -0.499 6.630 4.288 1.00 86.19 237 PHE A C 1
ATOM 1897 O O . PHE A 1 237 ? -0.136 5.889 3.382 1.00 86.19 237 PHE A O 1
ATOM 1904 N N . ALA A 1 238 ? 0.196 6.764 5.419 1.00 89.06 238 ALA A N 1
ATOM 1905 C CA . ALA A 1 238 ? 1.445 6.048 5.670 1.00 89.06 238 ALA A CA 1
ATOM 1906 C C . ALA A 1 238 ? 1.248 4.545 5.950 1.00 89.06 238 ALA A C 1
ATOM 1908 O O . ALA A 1 238 ? 2.176 3.764 5.757 1.00 89.06 238 ALA A O 1
ATOM 1909 N N . ALA A 1 239 ? 0.058 4.131 6.401 1.00 89.06 239 ALA A N 1
ATOM 1910 C CA . ALA A 1 239 ? -0.208 2.769 6.864 1.00 89.06 239 ALA A CA 1
ATOM 1911 C C . ALA A 1 239 ? 0.041 1.695 5.800 1.00 89.06 239 ALA A C 1
ATOM 1913 O O . ALA A 1 239 ? 0.705 0.703 6.087 1.00 89.06 239 ALA A O 1
ATOM 1914 N N . GLY A 1 240 ? -0.476 1.885 4.586 1.00 89.19 240 GLY A N 1
ATOM 1915 C CA . GLY A 1 240 ? -0.343 0.915 3.498 1.00 89.19 240 GLY A CA 1
ATOM 1916 C C . GLY A 1 240 ? 1.117 0.697 3.096 1.00 89.19 240 GLY A C 1
ATOM 1917 O O . GLY A 1 240 ? 1.617 -0.424 3.228 1.00 89.19 240 GLY A O 1
ATOM 1918 N N . PRO A 1 241 ? 1.851 1.753 2.683 1.00 91.75 241 PRO A N 1
ATOM 1919 C CA . PRO A 1 241 ? 3.263 1.633 2.326 1.00 91.75 241 PRO A CA 1
ATOM 1920 C C . PRO A 1 241 ? 4.120 1.065 3.463 1.00 91.75 241 PRO A C 1
ATOM 1922 O O . PRO A 1 241 ? 4.962 0.199 3.224 1.00 91.75 241 PRO A O 1
ATOM 1925 N N . ALA A 1 242 ? 3.877 1.492 4.707 1.00 93.25 242 ALA A N 1
ATOM 1926 C CA . ALA A 1 242 ? 4.596 0.966 5.863 1.00 93.25 242 ALA A CA 1
ATOM 1927 C C . ALA A 1 242 ? 4.297 -0.522 6.108 1.00 93.25 242 ALA A C 1
ATOM 1929 O O . ALA A 1 242 ? 5.218 -1.274 6.411 1.00 93.25 242 ALA A O 1
ATOM 1930 N N . THR A 1 243 ? 3.050 -0.975 5.927 1.00 93.19 243 THR A N 1
ATOM 1931 C CA . THR A 1 243 ? 2.680 -2.397 6.064 1.00 93.19 243 THR A 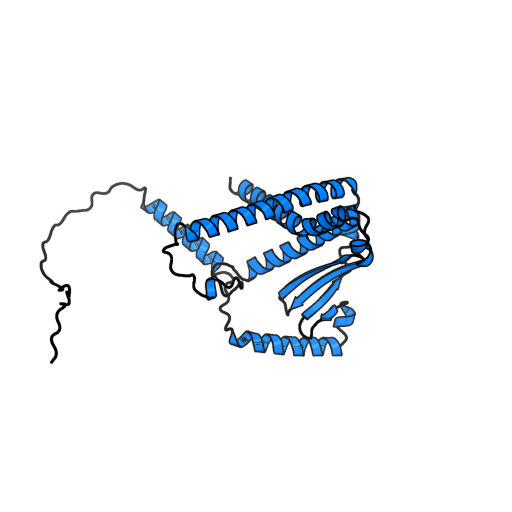CA 1
ATOM 1932 C C . THR A 1 243 ? 3.452 -3.263 5.073 1.00 93.19 243 THR A C 1
ATOM 1934 O O . THR A 1 243 ? 3.995 -4.296 5.465 1.00 93.19 243 THR A O 1
ATOM 1937 N N . ASN A 1 244 ? 3.584 -2.810 3.823 1.00 93.94 244 ASN A N 1
ATOM 1938 C CA . ASN A 1 244 ? 4.389 -3.506 2.818 1.00 93.94 244 ASN A CA 1
ATOM 1939 C C . ASN A 1 244 ? 5.866 -3.538 3.201 1.00 93.94 244 ASN A C 1
ATOM 1941 O O . ASN A 1 244 ? 6.500 -4.583 3.083 1.00 93.94 244 ASN A O 1
ATOM 1945 N N . LEU A 1 245 ? 6.405 -2.423 3.700 1.00 92.75 245 LEU A N 1
ATOM 1946 C CA . LEU A 1 245 ? 7.797 -2.354 4.136 1.00 92.75 245 LEU A CA 1
ATOM 1947 C C . LEU A 1 245 ? 8.074 -3.292 5.320 1.00 92.75 245 LEU A C 1
ATOM 1949 O O . LEU A 1 245 ? 9.074 -4.005 5.313 1.00 92.75 245 LEU A O 1
ATOM 1953 N N . PHE A 1 246 ? 7.179 -3.346 6.310 1.00 93.50 246 PHE A N 1
ATOM 1954 C CA . PHE A 1 246 ? 7.309 -4.278 7.431 1.00 93.50 246 PHE A CA 1
ATOM 1955 C C . PHE A 1 246 ? 7.186 -5.731 6.984 1.00 93.50 246 PHE A C 1
ATOM 1957 O O . PHE A 1 246 ? 7.972 -6.561 7.431 1.00 93.50 246 PHE A O 1
ATOM 1964 N N . ALA A 1 247 ? 6.243 -6.049 6.095 1.00 92.75 247 ALA A N 1
ATOM 1965 C CA . ALA A 1 247 ? 6.114 -7.397 5.556 1.00 92.75 247 ALA A CA 1
ATOM 1966 C C . ALA A 1 247 ? 7.371 -7.809 4.781 1.00 92.75 247 ALA A C 1
ATOM 1968 O O . ALA A 1 247 ? 7.895 -8.893 5.015 1.00 92.75 247 ALA A O 1
ATOM 1969 N N . ALA A 1 248 ? 7.904 -6.925 3.933 1.00 91.50 248 ALA A N 1
ATOM 1970 C CA . ALA A 1 248 ? 9.154 -7.156 3.219 1.00 91.50 248 ALA A CA 1
ATOM 1971 C C . ALA A 1 248 ? 10.327 -7.375 4.186 1.00 91.50 248 ALA A C 1
ATOM 1973 O O . ALA A 1 248 ? 11.093 -8.317 4.012 1.00 91.50 248 ALA A O 1
ATOM 1974 N N . PHE A 1 249 ? 10.433 -6.562 5.240 1.00 91.12 249 PHE A N 1
ATOM 1975 C CA . PHE A 1 249 ? 11.472 -6.707 6.258 1.00 91.12 249 PHE A CA 1
ATOM 1976 C C . PHE A 1 249 ? 11.363 -8.036 7.020 1.00 91.12 249 PHE A C 1
ATOM 1978 O O . PHE A 1 249 ? 12.361 -8.727 7.194 1.00 91.12 249 PHE A O 1
ATOM 1985 N N . VAL A 1 250 ? 10.156 -8.438 7.428 1.00 91.12 250 VAL A N 1
ATOM 1986 C CA . VAL A 1 250 ? 9.921 -9.730 8.095 1.00 91.12 250 VAL A CA 1
ATOM 1987 C C . VAL A 1 250 ? 10.252 -10.895 7.166 1.00 91.12 250 VAL A C 1
ATOM 1989 O O . VAL A 1 250 ? 10.934 -11.822 7.587 1.00 91.12 250 VAL A O 1
ATOM 1992 N N . LEU A 1 251 ? 9.816 -10.849 5.906 1.00 90.81 251 LEU A N 1
ATOM 1993 C CA . LEU A 1 251 ? 10.140 -11.881 4.919 1.00 90.81 251 LEU A CA 1
ATOM 1994 C C . LEU A 1 251 ? 11.648 -11.974 4.681 1.00 90.81 251 LEU A C 1
ATOM 1996 O O . LEU A 1 251 ? 12.180 -13.077 4.612 1.00 90.81 251 LEU A O 1
ATOM 2000 N N . LEU A 1 252 ? 12.343 -10.836 4.622 1.00 89.88 252 LEU A N 1
ATOM 2001 C CA . LEU A 1 252 ? 13.795 -10.795 4.491 1.00 89.88 252 LEU A CA 1
ATOM 2002 C C . LEU A 1 252 ? 14.490 -11.440 5.696 1.00 89.88 252 LEU A C 1
ATOM 2004 O O . LEU A 1 252 ? 15.414 -12.224 5.510 1.00 89.88 252 LEU A O 1
ATOM 2008 N N . LEU A 1 253 ? 14.029 -11.158 6.920 1.00 89.88 253 LEU A N 1
ATOM 2009 C CA . LEU A 1 253 ? 14.561 -11.788 8.132 1.00 89.88 253 LEU A CA 1
ATOM 2010 C C . LEU A 1 253 ? 14.287 -13.292 8.171 1.00 89.88 253 LEU A C 1
ATOM 2012 O O . LEU A 1 253 ? 15.165 -14.053 8.562 1.00 89.88 253 LEU A O 1
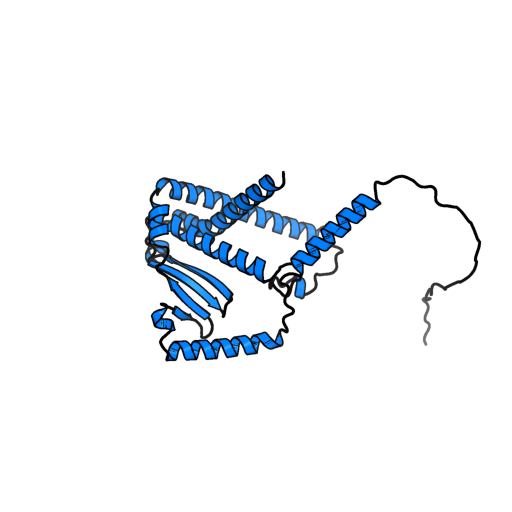ATOM 2016 N N . LEU A 1 254 ? 13.092 -13.726 7.764 1.00 89.00 254 LEU A N 1
ATOM 2017 C CA . LEU A 1 254 ? 12.750 -15.147 7.700 1.00 89.00 254 LEU A CA 1
ATOM 2018 C C . LEU A 1 254 ? 13.622 -15.876 6.678 1.00 89.00 254 LEU A C 1
ATOM 2020 O O . LEU A 1 254 ? 14.174 -16.920 6.994 1.00 89.00 254 LEU A O 1
ATOM 2024 N N . LEU A 1 255 ? 13.799 -15.313 5.482 1.00 88.44 255 LEU A N 1
ATOM 2025 C CA . LEU A 1 255 ? 14.669 -15.889 4.457 1.00 88.44 255 LEU A CA 1
ATOM 2026 C C . LEU A 1 255 ? 16.136 -15.902 4.902 1.00 88.44 255 LEU A C 1
ATOM 2028 O O . LEU A 1 255 ? 16.798 -16.928 4.782 1.00 88.44 255 LEU A O 1
ATOM 2032 N N . GLY A 1 256 ? 16.627 -14.796 5.466 1.00 82.50 256 GLY A N 1
ATOM 2033 C CA . GLY A 1 256 ? 17.992 -14.696 5.984 1.00 82.50 256 GLY A CA 1
ATOM 2034 C C . GLY A 1 256 ? 18.260 -15.636 7.161 1.00 82.50 256 GLY A C 1
ATOM 2035 O O . GLY A 1 256 ? 19.350 -16.182 7.258 1.00 82.50 256 GLY A O 1
ATOM 2036 N N . GLY A 1 257 ? 17.264 -15.871 8.019 1.00 77.19 257 GLY A N 1
ATOM 2037 C CA . GLY A 1 257 ? 17.350 -16.816 9.136 1.00 77.19 257 GLY A CA 1
ATOM 2038 C C . GLY A 1 257 ? 17.207 -18.288 8.740 1.00 77.19 257 GLY A C 1
ATOM 2039 O O . GLY A 1 257 ? 17.562 -19.150 9.530 1.00 77.19 257 GLY A O 1
ATOM 2040 N N . ILE A 1 258 ? 16.687 -18.585 7.545 1.00 68.38 258 ILE A N 1
ATOM 2041 C CA . ILE A 1 258 ? 16.652 -19.943 6.971 1.00 68.38 258 ILE A CA 1
ATOM 2042 C C . ILE A 1 258 ? 17.946 -20.245 6.191 1.00 68.38 258 ILE A C 1
ATOM 2044 O O . ILE A 1 258 ? 18.307 -21.406 6.027 1.00 68.38 258 ILE A O 1
ATOM 2048 N N . ALA A 1 259 ? 18.634 -19.209 5.700 1.00 59.53 259 ALA A N 1
ATOM 2049 C CA . ALA A 1 259 ? 19.863 -19.323 4.914 1.00 59.53 259 ALA A CA 1
ATOM 2050 C C . ALA A 1 259 ? 21.162 -19.352 5.750 1.00 59.53 259 ALA A C 1
ATOM 2052 O O . ALA A 1 259 ? 22.235 -19.529 5.171 1.00 59.53 259 ALA A O 1
ATOM 2053 N N . GLY A 1 260 ? 21.074 -19.147 7.069 1.00 47.31 260 GLY A N 1
ATOM 2054 C CA . GLY A 1 260 ? 22.184 -19.269 8.023 1.00 47.31 260 GLY A CA 1
ATOM 2055 C C . GLY A 1 260 ? 22.077 -20.537 8.853 1.00 47.31 260 GLY A C 1
ATOM 2056 O O . GLY A 1 260 ? 23.147 -21.079 9.203 1.00 47.31 260 GLY A O 1
#

Foldseek 3Di:
DDDDDDDDDDDDDDDDDDDDDDDDDDDDDDDPVVVVVVVVVVVVVLLVVLVVQQDQDDPVCVVVVQVVQLVVVVVCVVVCVCVVQVWDDDPSQKIKGWDPPCVVVLLVLLVVLVVLVVVLVVLLVVLVVVVVVVVVVVVVVVVCCVVPPDPDDPDDPLVVDPDANSDSNHRPVVNQVLVVVLQVQLQSQLSSNCVSVPWDWDIKIWIDRPPGTPHIHTDTVVVVLVVDDPSSNSSSVSRRVSSSVVVVVVVVVVVVVVVD

Secondary structure (DSSP, 8-state):
---------PPPP----------PPP---SSHHHHHHHHHHHHHHHHHHHHTT-----TTHHHHHHHHHHHHHHHHHHTTHHHHTTEEEETTTEEEEEE-TTHHHHHHHT--HHHHHHHHHHHHHHHHHHHHHHHHHHHHHHHHHHHS---SPPPPHHHHS--BTTBTTS-HHHHHHHHHHHHHHHHHHHHHHHHHHT--EEEEEEEEETTEEEEEEEEE-HHHHHHS-HHHHHHHHHHHHHHHHHHHHHHHHHHHHH--

pLDDT: mean 71.83, std 18.82, range [27.39, 96.31]

Radius of gyration: 28.85 Å; chains: 1; bounding box: 84×54×78 Å